Protein AF-A0A0D7CH93-F1 (afdb_monomer_lite)

pLDDT: mean 82.5, std 18.06, range [28.8, 97.19]

Organism: NCBI:txid1240678

Structure (mmCIF, N/CA/C/O backbone):
data_AF-A0A0D7CH93-F1
#
_entry.id   AF-A0A0D7CH93-F1
#
loop_
_atom_site.group_PDB
_atom_site.id
_atom_site.type_symbol
_atom_site.label_atom_id
_atom_site.label_alt_id
_atom_site.label_comp_id
_atom_site.label_asym_id
_atom_site.label_entity_id
_atom_site.label_seq_id
_atom_site.pdbx_PDB_ins_code
_atom_site.Cartn_x
_atom_site.Cartn_y
_atom_site.Cartn_z
_atom_site.occupancy
_atom_site.B_iso_or_equiv
_atom_site.auth_seq_id
_atom_site.auth_comp_id
_atom_site.auth_asym_id
_atom_site.auth_atom_id
_atom_site.pdbx_PDB_model_num
ATOM 1 N N . MET A 1 1 ? -7.404 -23.968 -1.257 1.00 28.80 1 MET A N 1
ATOM 2 C CA . MET A 1 1 ? -7.116 -23.840 -2.698 1.00 28.80 1 MET A CA 1
ATOM 3 C C . MET A 1 1 ? -7.562 -22.443 -3.096 1.00 28.80 1 MET A C 1
ATOM 5 O O . MET A 1 1 ? -8.753 -22.221 -3.251 1.00 28.80 1 MET A O 1
ATOM 9 N N . VAL A 1 2 ? -6.651 -21.468 -3.059 1.00 29.31 2 VAL A N 1
ATOM 10 C CA . VAL A 1 2 ? -6.975 -20.071 -3.387 1.00 29.31 2 VAL A CA 1
ATOM 11 C C . VAL A 1 2 ? -6.930 -19.969 -4.904 1.00 29.31 2 VAL A C 1
ATOM 13 O O . VAL A 1 2 ? -5.856 -20.050 -5.492 1.00 29.31 2 VAL A O 1
ATOM 16 N N . THR A 1 3 ? -8.090 -19.898 -5.546 1.00 32.09 3 THR A N 1
ATOM 17 C CA . THR A 1 3 ? -8.180 -19.675 -6.989 1.00 32.09 3 THR A CA 1
ATOM 18 C C . THR A 1 3 ? -7.684 -18.266 -7.283 1.00 32.09 3 THR A C 1
ATOM 20 O O . THR A 1 3 ? -8.265 -17.285 -6.820 1.00 32.09 3 THR A O 1
ATOM 23 N N . GLN A 1 4 ? -6.569 -18.173 -8.008 1.00 38.88 4 GLN A N 1
ATOM 24 C CA . GLN A 1 4 ? -6.123 -16.928 -8.623 1.00 38.88 4 GLN A CA 1
ATOM 25 C C . GLN A 1 4 ? -7.288 -16.368 -9.463 1.00 38.88 4 GLN A C 1
ATOM 27 O O . GLN A 1 4 ? -7.911 -17.153 -10.180 1.00 38.88 4 GLN A O 1
ATOM 32 N N . PRO A 1 5 ? -7.613 -15.064 -9.373 1.00 40.72 5 PRO A N 1
ATOM 33 C CA . PRO A 1 5 ? -8.596 -14.455 -10.259 1.00 40.72 5 PRO A CA 1
ATOM 34 C C . PRO A 1 5 ? -8.181 -14.701 -11.712 1.00 40.72 5 PRO A C 1
ATOM 36 O O . PRO A 1 5 ? -7.000 -14.573 -12.046 1.00 40.72 5 PRO A O 1
ATOM 39 N N . ASP A 1 6 ? -9.144 -15.092 -12.541 1.00 40.38 6 ASP A N 1
ATOM 40 C CA . ASP A 1 6 ? -8.942 -15.343 -13.963 1.00 40.38 6 ASP A CA 1
ATOM 41 C C . ASP A 1 6 ? -8.657 -14.015 -14.682 1.00 40.38 6 ASP A C 1
ATOM 43 O O . ASP A 1 6 ? -9.556 -13.214 -14.930 1.00 40.38 6 ASP A O 1
ATOM 47 N N . ILE A 1 7 ? -7.379 -13.763 -14.972 1.00 42.56 7 ILE A N 1
ATOM 48 C CA . ILE A 1 7 ? -6.894 -12.555 -15.660 1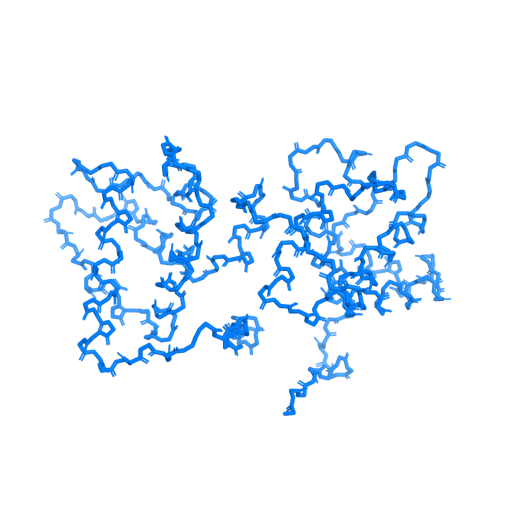.00 42.56 7 ILE A CA 1
ATOM 49 C C . ILE A 1 7 ? -7.302 -12.495 -17.142 1.00 42.56 7 ILE A C 1
ATOM 51 O O . ILE A 1 7 ? -7.018 -11.503 -17.803 1.00 42.56 7 ILE A O 1
ATOM 55 N N . PHE A 1 8 ? -7.963 -13.533 -17.667 1.00 42.44 8 PHE A N 1
ATOM 56 C CA . PHE A 1 8 ? -8.527 -13.544 -19.019 1.00 42.44 8 PHE A CA 1
ATOM 57 C C . PHE A 1 8 ? -10.046 -13.332 -19.036 1.00 42.44 8 PHE A C 1
ATOM 59 O O . PHE A 1 8 ? -10.666 -13.406 -20.100 1.00 42.44 8 PHE A O 1
ATOM 66 N N . ALA A 1 9 ? -10.665 -13.048 -17.885 1.00 44.59 9 ALA A N 1
ATOM 67 C CA . ALA A 1 9 ? -12.061 -12.641 -17.851 1.00 44.59 9 ALA A CA 1
ATOM 68 C C . ALA A 1 9 ? -12.252 -11.334 -18.657 1.00 44.59 9 ALA A C 1
ATOM 70 O O . ALA A 1 9 ? -11.432 -10.418 -18.546 1.00 44.59 9 ALA A O 1
ATOM 71 N N . PRO A 1 10 ? -13.322 -11.203 -19.463 1.00 37.62 10 PRO A N 1
ATOM 72 C CA . PRO A 1 10 ? -13.618 -9.960 -20.170 1.00 37.62 10 PRO A CA 1
ATOM 73 C C . PRO A 1 10 ? -13.697 -8.782 -19.186 1.00 37.62 10 PRO A C 1
ATOM 75 O O . PRO A 1 10 ? -14.527 -8.791 -18.281 1.00 37.62 10 PRO A O 1
ATOM 78 N N . GLY A 1 11 ? -12.829 -7.781 -19.361 1.00 54.72 11 GLY A N 1
ATOM 79 C CA . GLY A 1 11 ? -12.727 -6.617 -18.469 1.00 54.72 11 GLY A CA 1
ATOM 80 C C . GLY A 1 11 ? -11.650 -6.713 -17.381 1.00 54.72 11 GLY A C 1
ATOM 81 O O . GLY A 1 11 ? -11.469 -5.742 -16.651 1.00 54.72 11 GLY A O 1
ATOM 82 N N . ALA A 1 12 ? -10.914 -7.826 -17.278 1.00 61.91 12 ALA A N 1
ATOM 83 C CA . ALA A 1 12 ? -9.754 -7.912 -16.399 1.00 61.91 12 ALA A CA 1
ATOM 84 C C . ALA A 1 12 ? -8.646 -6.960 -16.878 1.00 61.91 12 ALA A C 1
ATOM 86 O O . ALA A 1 12 ? -8.280 -6.936 -18.055 1.00 61.91 12 ALA A O 1
ATOM 87 N N . GLU A 1 13 ? -8.118 -6.162 -15.953 1.00 75.31 13 GLU A N 1
ATOM 88 C CA . GLU A 1 13 ? -6.956 -5.325 -16.213 1.00 75.31 13 GLU A CA 1
ATOM 89 C C . GLU A 1 13 ? -5.741 -6.200 -16.556 1.00 75.31 13 GLU A C 1
ATOM 91 O O . GLU A 1 13 ? -5.417 -7.137 -15.826 1.00 75.31 13 GLU A O 1
ATOM 96 N N . TRP A 1 14 ? -5.060 -5.888 -17.661 1.00 84.31 14 TRP A N 1
ATOM 97 C CA . TRP A 1 14 ? -3.801 -6.534 -18.029 1.00 84.31 14 TRP A CA 1
ATOM 98 C C . TRP A 1 14 ? -2.646 -5.907 -17.232 1.00 84.31 14 TRP A C 1
ATOM 100 O O . TRP A 1 14 ? -2.542 -4.684 -17.147 1.00 84.31 14 TRP A O 1
ATOM 110 N N . LEU A 1 15 ? -1.786 -6.753 -16.654 1.00 91.44 15 LEU A N 1
ATOM 111 C CA . LEU A 1 15 ? -0.637 -6.384 -15.805 1.00 91.44 15 LEU A CA 1
ATOM 112 C C . LEU A 1 15 ? -0.991 -5.584 -14.516 1.00 91.44 15 LEU A C 1
ATOM 114 O O . LEU A 1 15 ? -0.389 -4.537 -14.239 1.00 91.44 15 LEU A O 1
ATOM 118 N N . PRO A 1 16 ? -1.977 -6.034 -13.712 1.00 91.81 16 PRO A N 1
ATOM 119 C CA . PRO A 1 16 ? -2.461 -5.289 -12.550 1.00 91.81 16 PRO A CA 1
ATOM 120 C C . PRO A 1 16 ? -1.425 -5.185 -11.425 1.00 91.81 16 PRO A C 1
ATOM 122 O O . PRO A 1 16 ? -1.393 -4.180 -10.711 1.00 91.81 16 PRO A O 1
ATOM 125 N N . GLU A 1 17 ? -0.566 -6.191 -11.244 1.00 94.94 17 GLU A N 1
ATOM 126 C CA . GLU A 1 17 ? 0.444 -6.163 -10.188 1.00 94.94 17 GLU A CA 1
ATOM 127 C C . GLU A 1 17 ? 1.642 -5.302 -10.583 1.00 94.94 17 GLU A C 1
ATOM 129 O O . GLU A 1 17 ? 2.162 -4.555 -9.754 1.00 94.94 17 GLU A O 1
ATOM 134 N N . LEU A 1 18 ? 2.031 -5.307 -11.859 1.00 96.38 18 LEU A N 1
ATOM 135 C CA . LEU A 1 18 ? 3.022 -4.371 -12.374 1.00 96.38 18 LEU A CA 1
ATOM 136 C C . LEU A 1 18 ? 2.578 -2.926 -12.124 1.00 96.38 18 LEU A C 1
ATOM 138 O O . LEU A 1 18 ? 3.386 -2.113 -11.680 1.00 96.38 18 LEU A O 1
ATOM 142 N N . ARG A 1 19 ? 1.292 -2.598 -12.309 1.00 95.94 19 ARG A N 1
ATOM 143 C CA . ARG A 1 19 ? 0.774 -1.273 -11.933 1.00 95.94 19 ARG A CA 1
ATOM 144 C C . ARG A 1 19 ? 0.993 -0.976 -10.449 1.00 95.94 19 ARG A C 1
ATOM 146 O O . ARG A 1 19 ? 1.421 0.131 -10.127 1.00 95.94 19 ARG A O 1
ATOM 153 N N . GLN A 1 20 ? 0.691 -1.916 -9.549 1.00 95.94 20 GLN A N 1
ATOM 154 C CA . GLN A 1 20 ? 0.885 -1.705 -8.107 1.00 95.94 20 GLN A CA 1
ATOM 155 C C . GLN A 1 20 ? 2.358 -1.516 -7.752 1.00 95.94 20 GLN A C 1
ATOM 157 O O . GLN A 1 20 ? 2.682 -0.609 -6.987 1.00 95.94 20 GLN A O 1
ATOM 162 N N . LEU A 1 21 ? 3.247 -2.305 -8.356 1.00 97.19 21 LEU A N 1
ATOM 163 C CA . LEU A 1 21 ? 4.688 -2.140 -8.216 1.00 97.19 21 LEU A CA 1
ATOM 164 C C . LEU A 1 21 ? 5.117 -0.736 -8.659 1.00 97.19 21 LEU A C 1
ATOM 166 O O . LEU A 1 21 ? 5.730 -0.006 -7.887 1.00 97.19 21 LEU A O 1
ATOM 170 N N . LEU A 1 22 ? 4.733 -0.302 -9.860 1.00 96.81 22 LEU A N 1
ATOM 171 C CA . LEU A 1 22 ? 5.076 1.034 -10.361 1.00 96.81 22 LEU A CA 1
ATOM 172 C C . LEU A 1 22 ? 4.465 2.156 -9.506 1.00 96.81 22 LEU A C 1
ATOM 174 O O . LEU A 1 22 ? 5.067 3.220 -9.354 1.00 96.81 22 LEU A O 1
ATOM 178 N N . GLN A 1 23 ? 3.299 1.923 -8.901 1.00 96.19 23 GLN A N 1
ATOM 179 C CA . GLN A 1 23 ? 2.688 2.859 -7.961 1.00 96.19 23 GLN A CA 1
ATOM 180 C C . GLN A 1 23 ? 3.508 2.991 -6.670 1.00 96.19 23 GLN A C 1
ATOM 182 O O . GLN A 1 23 ? 3.712 4.117 -6.218 1.00 96.19 23 GLN A O 1
ATOM 187 N N . ALA A 1 24 ? 4.032 1.888 -6.126 1.00 96.50 24 ALA A N 1
ATOM 188 C CA . ALA A 1 24 ? 4.931 1.917 -4.972 1.00 96.50 24 ALA A CA 1
ATOM 189 C C . ALA A 1 24 ? 6.175 2.778 -5.255 1.00 96.50 24 ALA A C 1
ATOM 191 O O . ALA A 1 24 ? 6.514 3.676 -4.485 1.00 96.50 24 ALA A O 1
ATOM 192 N N . TYR A 1 25 ? 6.791 2.587 -6.426 1.00 96.50 25 TYR A N 1
ATOM 193 C CA . TYR A 1 25 ? 7.935 3.386 -6.878 1.00 96.50 25 TYR A CA 1
ATOM 194 C C . TYR A 1 25 ? 7.606 4.863 -7.064 1.00 96.50 25 TYR A C 1
ATOM 196 O O . TYR A 1 25 ? 8.411 5.729 -6.731 1.00 96.50 25 TYR A O 1
ATOM 204 N N . ARG A 1 26 ? 6.427 5.182 -7.601 1.00 95.44 26 ARG A N 1
ATOM 205 C CA . ARG A 1 26 ? 6.042 6.574 -7.849 1.00 95.44 26 ARG A CA 1
ATOM 206 C C . ARG A 1 26 ? 5.722 7.340 -6.566 1.00 95.44 26 ARG A C 1
ATOM 208 O O . ARG A 1 26 ? 5.825 8.570 -6.562 1.00 95.44 26 ARG A O 1
ATOM 215 N N . SER A 1 27 ? 5.286 6.632 -5.528 1.00 93.19 27 SER A N 1
ATOM 216 C CA . SER A 1 27 ? 4.797 7.217 -4.281 1.00 93.19 27 SER A CA 1
ATOM 217 C C . SER A 1 27 ? 5.889 7.519 -3.256 1.00 93.19 27 SER A C 1
ATOM 219 O O . SER A 1 27 ? 5.602 8.228 -2.292 1.00 93.19 27 SER A O 1
ATOM 221 N N . VAL A 1 28 ? 7.125 7.047 -3.450 1.00 91.81 28 VAL A N 1
ATOM 222 C CA . VAL A 1 28 ? 8.238 7.422 -2.567 1.00 91.81 28 VAL A CA 1
ATOM 223 C C . VAL A 1 28 ? 8.653 8.889 -2.771 1.00 91.81 28 VAL A C 1
ATOM 225 O O . VAL A 1 28 ? 8.656 9.378 -3.902 1.00 91.81 28 VAL A O 1
ATOM 228 N N . PRO A 1 29 ? 9.020 9.618 -1.699 1.00 88.06 29 PRO A N 1
ATOM 229 C CA . PRO A 1 29 ? 9.337 11.044 -1.767 1.00 88.06 29 PRO A CA 1
ATOM 230 C C . PRO A 1 29 ? 10.785 11.277 -2.231 1.00 88.06 29 PRO A C 1
ATOM 232 O O . PRO A 1 29 ? 11.626 11.749 -1.468 1.00 88.06 29 PRO A O 1
ATOM 235 N N . VAL A 1 30 ? 11.085 10.906 -3.476 1.00 89.50 30 VAL A N 1
ATOM 236 C CA . VAL A 1 30 ? 12.378 11.132 -4.148 1.00 89.50 30 VAL A CA 1
ATOM 237 C C . VAL A 1 30 ? 12.151 11.695 -5.560 1.00 89.50 30 VAL A C 1
ATOM 239 O O . VAL A 1 30 ? 11.045 11.552 -6.096 1.00 89.50 30 VAL A O 1
ATOM 242 N N . PRO A 1 31 ? 13.150 12.356 -6.177 1.00 89.50 31 PRO A N 1
ATOM 243 C CA . PRO A 1 31 ? 13.099 12.722 -7.591 1.00 89.50 31 PRO A CA 1
ATOM 244 C C . PRO A 1 31 ? 12.784 11.512 -8.480 1.00 89.50 31 PRO A C 1
ATOM 246 O O . PRO A 1 31 ? 13.156 10.381 -8.170 1.00 89.50 31 PRO A O 1
ATOM 249 N N . ALA A 1 32 ? 12.093 11.733 -9.597 1.00 84.38 32 ALA A N 1
ATOM 250 C CA . ALA A 1 32 ? 11.556 10.641 -10.410 1.00 84.38 32 ALA A CA 1
ATOM 251 C C . ALA A 1 32 ? 12.654 9.752 -11.031 1.00 84.38 32 ALA A C 1
ATOM 253 O O . ALA A 1 32 ? 12.469 8.550 -11.210 1.00 84.38 32 ALA A O 1
ATOM 254 N N . GLU A 1 33 ? 13.810 10.341 -11.320 1.00 84.38 33 GLU A N 1
ATOM 255 C CA . GLU A 1 33 ? 15.029 9.689 -11.794 1.00 84.38 33 GLU A CA 1
ATOM 256 C C . GLU A 1 33 ? 15.745 8.849 -10.721 1.00 84.38 33 GLU A C 1
ATOM 258 O O . GLU A 1 33 ? 16.582 8.011 -11.057 1.00 84.38 33 GLU A O 1
ATOM 263 N N . GLU A 1 34 ? 15.401 9.045 -9.445 1.00 88.69 34 GLU A N 1
ATOM 264 C CA . GLU A 1 34 ? 15.935 8.306 -8.295 1.00 88.69 34 GLU A CA 1
ATOM 265 C C . GLU A 1 34 ? 14.985 7.197 -7.818 1.00 88.69 34 GLU A C 1
ATOM 267 O O . GLU A 1 34 ? 15.330 6.425 -6.924 1.00 88.69 34 GLU A O 1
ATOM 272 N N . CYS A 1 35 ? 13.794 7.072 -8.414 1.00 88.69 35 CYS A N 1
ATOM 273 C CA . CYS A 1 35 ? 12.836 6.029 -8.049 1.00 88.69 35 CYS A CA 1
ATOM 274 C C . CYS A 1 35 ? 13.366 4.623 -8.383 1.00 88.69 35 CYS A C 1
ATOM 276 O O . CYS A 1 35 ? 13.259 3.721 -7.559 1.00 88.69 35 CYS A O 1
ATOM 278 N N . PHE A 1 36 ? 13.947 4.433 -9.574 1.00 90.94 36 PHE A N 1
ATOM 279 C CA . PHE A 1 36 ? 14.336 3.122 -10.124 1.00 90.94 36 PHE A CA 1
ATOM 280 C C . PHE A 1 36 ? 15.842 2.847 -10.010 1.00 90.94 36 PHE A C 1
ATOM 282 O O . PHE A 1 36 ? 16.511 2.565 -11.006 1.00 90.94 36 PHE A O 1
ATOM 289 N N . VAL A 1 37 ? 16.381 2.964 -8.797 1.00 93.12 37 VAL A N 1
ATOM 290 C CA . VAL A 1 37 ? 17.820 2.812 -8.494 1.00 93.12 37 VAL A CA 1
ATOM 291 C C . VAL A 1 37 ? 18.164 1.487 -7.806 1.00 93.12 37 VAL A C 1
ATOM 293 O O . VAL A 1 37 ? 19.160 1.405 -7.091 1.00 93.12 37 VAL A O 1
ATOM 296 N N . ASP A 1 38 ? 17.341 0.453 -7.992 1.00 93.00 38 ASP A N 1
ATOM 297 C CA . ASP A 1 38 ? 17.643 -0.893 -7.497 1.00 93.00 38 ASP A CA 1
ATOM 298 C C . ASP A 1 38 ? 18.977 -1.386 -8.062 1.00 93.00 38 ASP A C 1
ATOM 300 O O . ASP A 1 38 ? 19.215 -1.327 -9.273 1.00 93.00 38 ASP A O 1
ATOM 304 N N . SER A 1 39 ? 19.849 -1.860 -7.176 1.00 88.75 39 SER A N 1
ATOM 305 C CA . SER A 1 39 ? 21.139 -2.445 -7.542 1.00 88.75 39 SER A CA 1
ATOM 306 C C . SER A 1 39 ? 21.163 -3.936 -7.213 1.00 88.75 39 SER A C 1
ATOM 308 O O . SER A 1 39 ? 20.133 -4.495 -6.858 1.00 88.75 39 SER A O 1
ATOM 310 N N . GLU A 1 40 ? 22.301 -4.613 -7.351 1.00 85.38 40 GLU A N 1
ATOM 311 C CA . GLU A 1 40 ? 22.437 -5.999 -6.872 1.00 85.38 40 GLU A CA 1
ATOM 312 C C . GLU A 1 40 ? 22.628 -6.049 -5.347 1.00 85.38 40 GLU A C 1
ATOM 314 O O . GLU A 1 40 ? 22.284 -7.036 -4.703 1.00 85.38 40 GLU A O 1
ATOM 319 N N . GLU A 1 41 ? 23.165 -4.976 -4.761 1.00 83.75 41 GLU A N 1
ATOM 320 C CA . GLU A 1 41 ? 23.495 -4.896 -3.339 1.00 83.75 41 GLU A CA 1
ATOM 321 C C . GLU A 1 41 ? 22.308 -4.497 -2.459 1.00 83.75 41 GLU A C 1
ATOM 323 O O . GLU A 1 41 ? 22.217 -4.954 -1.317 1.00 83.75 41 GLU A O 1
ATOM 328 N N . ALA A 1 42 ? 21.430 -3.607 -2.936 1.00 88.38 42 ALA A N 1
ATOM 329 C CA . ALA A 1 42 ? 20.320 -3.112 -2.130 1.00 88.38 42 ALA A CA 1
ATOM 330 C C . ALA A 1 42 ? 19.080 -2.720 -2.953 1.00 88.38 42 ALA A C 1
ATOM 332 O O . ALA A 1 42 ? 19.199 -2.044 -3.982 1.00 88.38 42 ALA A O 1
ATOM 333 N N . PRO A 1 43 ? 17.871 -3.054 -2.455 1.00 94.06 43 PRO A N 1
ATOM 334 C CA . PRO A 1 43 ? 16.636 -2.584 -3.058 1.00 94.06 43 PRO A CA 1
ATOM 335 C C . PRO A 1 43 ? 16.464 -1.082 -2.809 1.00 94.06 43 PRO A C 1
ATOM 337 O O . PRO A 1 43 ? 16.789 -0.563 -1.732 1.00 94.06 43 PRO A O 1
ATOM 340 N N . SER A 1 44 ? 15.899 -0.395 -3.796 1.00 94.00 44 SER A N 1
ATOM 341 C CA . SER A 1 44 ? 15.483 1.003 -3.711 1.00 94.00 44 SER A CA 1
ATOM 342 C C . SER A 1 44 ? 14.371 1.192 -2.673 1.00 94.00 44 SER A C 1
ATOM 344 O O . SER A 1 44 ? 13.758 0.238 -2.179 1.00 94.00 44 SER A O 1
ATOM 346 N N . ARG A 1 45 ? 14.052 2.453 -2.351 1.00 94.06 45 ARG A N 1
ATOM 347 C CA . ARG A 1 45 ? 12.908 2.760 -1.478 1.00 94.06 45 ARG A CA 1
ATOM 348 C C . ARG A 1 45 ? 11.592 2.246 -2.064 1.00 94.06 45 ARG A C 1
ATOM 350 O O . ARG A 1 45 ? 10.796 1.700 -1.310 1.00 94.06 45 ARG A O 1
ATOM 357 N N . GLY A 1 46 ? 11.394 2.365 -3.380 1.00 95.19 46 GLY A N 1
ATOM 358 C CA . GLY A 1 46 ? 10.196 1.867 -4.064 1.00 95.19 46 GLY A CA 1
ATOM 359 C C . GLY A 1 46 ? 10.040 0.352 -3.932 1.00 95.19 46 GLY A C 1
ATOM 360 O O . GLY A 1 46 ? 8.964 -0.136 -3.592 1.00 95.19 46 GLY A O 1
ATOM 361 N N . MET A 1 47 ? 11.135 -0.394 -4.094 1.00 96.12 47 MET A N 1
ATOM 362 C CA . MET A 1 47 ? 11.107 -1.847 -3.929 1.00 96.12 47 MET A CA 1
ATOM 363 C C . MET A 1 47 ? 10.878 -2.268 -2.479 1.00 96.12 47 MET A C 1
ATOM 365 O O . MET A 1 47 ? 10.065 -3.149 -2.208 1.00 96.12 47 MET A O 1
ATOM 369 N N . ARG A 1 48 ? 11.560 -1.623 -1.523 1.00 95.50 48 ARG A N 1
ATOM 370 C CA . ARG A 1 48 ? 11.343 -1.876 -0.088 1.00 95.50 48 ARG A CA 1
ATOM 371 C C . ARG A 1 48 ? 9.896 -1.619 0.306 1.00 95.50 48 ARG A C 1
ATOM 373 O O . ARG A 1 48 ? 9.309 -2.431 1.014 1.00 95.50 48 ARG A O 1
ATOM 380 N N . SER A 1 49 ? 9.338 -0.528 -0.205 1.00 94.94 49 SER A N 1
ATOM 381 C CA . SER A 1 49 ? 7.946 -0.147 -0.021 1.00 94.94 49 SER A CA 1
ATOM 382 C C . SER A 1 49 ? 6.997 -1.248 -0.487 1.00 94.94 49 SER A C 1
ATOM 384 O O . SER A 1 49 ? 6.181 -1.758 0.287 1.00 94.94 49 SER A O 1
ATOM 386 N N . TYR A 1 50 ? 7.190 -1.710 -1.724 1.00 96.31 50 TYR A N 1
ATOM 387 C CA . TYR A 1 50 ? 6.425 -2.809 -2.298 1.00 96.31 50 TYR A CA 1
ATOM 388 C C . TYR A 1 50 ? 6.542 -4.110 -1.488 1.00 96.31 50 TYR A C 1
ATOM 390 O O . TYR A 1 50 ? 5.537 -4.761 -1.192 1.00 96.31 50 TYR A O 1
ATOM 398 N N . LEU A 1 51 ? 7.757 -4.479 -1.079 1.00 95.06 51 LEU A N 1
ATOM 399 C CA . LEU A 1 51 ? 8.004 -5.708 -0.327 1.00 95.06 51 LEU A CA 1
ATOM 400 C C . LEU A 1 51 ? 7.463 -5.672 1.109 1.00 95.06 51 LEU A C 1
ATOM 402 O O . LEU A 1 51 ? 7.048 -6.719 1.605 1.00 95.06 51 LEU A O 1
ATOM 406 N N . ARG A 1 52 ? 7.411 -4.505 1.771 1.00 94.06 52 ARG A N 1
ATOM 407 C CA . ARG A 1 52 ? 6.727 -4.364 3.071 1.00 94.06 52 ARG A CA 1
ATOM 408 C C . ARG A 1 52 ? 5.240 -4.687 2.938 1.00 94.06 52 ARG A C 1
ATOM 410 O O . ARG A 1 52 ? 4.712 -5.487 3.704 1.00 94.06 52 ARG A O 1
ATOM 417 N N . VAL A 1 53 ? 4.582 -4.162 1.903 1.00 92.12 53 VAL A N 1
ATOM 418 C CA . VAL A 1 53 ? 3.172 -4.480 1.609 1.00 92.12 53 VAL A CA 1
ATOM 419 C C . VAL A 1 53 ? 2.979 -5.956 1.258 1.00 92.12 53 VAL A C 1
ATOM 421 O O . VAL A 1 53 ? 1.986 -6.568 1.660 1.00 92.12 53 VAL A O 1
ATOM 424 N N . ALA A 1 54 ? 3.932 -6.564 0.550 1.00 91.94 54 ALA A N 1
ATOM 425 C CA . ALA A 1 54 ? 3.870 -7.975 0.177 1.00 91.94 54 ALA A CA 1
ATOM 426 C C . ALA A 1 54 ? 3.822 -8.937 1.380 1.00 91.94 54 ALA A C 1
ATOM 428 O O . ALA A 1 54 ? 3.429 -10.093 1.207 1.00 91.94 54 ALA A O 1
ATOM 429 N N . VAL A 1 55 ? 4.166 -8.492 2.596 1.00 87.50 55 VAL A N 1
ATOM 430 C CA . VAL A 1 55 ? 4.019 -9.294 3.827 1.00 87.50 55 VAL A CA 1
ATOM 431 C C . VAL A 1 55 ? 2.556 -9.657 4.081 1.00 87.50 55 VAL A C 1
ATOM 433 O O . VAL A 1 55 ? 2.262 -10.797 4.441 1.00 87.50 55 VAL A O 1
ATOM 436 N N . HIS A 1 56 ? 1.639 -8.731 3.803 1.00 81.69 56 HIS A N 1
ATOM 437 C CA . HIS A 1 56 ? 0.196 -8.935 3.962 1.00 81.69 56 HIS A CA 1
ATOM 438 C C . HIS A 1 56 ? -0.429 -9.659 2.756 1.00 81.69 56 HIS A C 1
ATOM 440 O O . HIS A 1 56 ? -1.501 -10.258 2.865 1.00 81.69 56 HIS A O 1
ATOM 446 N N . TYR A 1 57 ? 0.259 -9.640 1.607 1.00 85.69 57 TYR A N 1
ATOM 447 C CA . TYR A 1 57 ? -0.196 -10.224 0.344 1.00 85.69 57 TYR A CA 1
ATOM 448 C C . TYR A 1 57 ? 0.928 -11.033 -0.338 1.00 85.69 57 TYR A C 1
ATOM 450 O O . TYR A 1 57 ? 1.449 -10.626 -1.381 1.00 85.69 57 TYR A O 1
ATOM 458 N N . PRO A 1 58 ? 1.296 -12.215 0.196 1.00 83.75 58 PRO A N 1
ATOM 459 C CA . PRO A 1 58 ? 2.505 -12.941 -0.214 1.00 83.75 58 PRO A CA 1
ATOM 460 C C . PRO A 1 58 ? 2.493 -13.439 -1.667 1.00 83.75 58 PRO A C 1
ATOM 462 O O . PRO A 1 58 ? 3.540 -13.788 -2.198 1.00 83.75 58 PRO A O 1
ATOM 465 N N . GLY A 1 59 ? 1.332 -13.460 -2.330 1.00 88.19 59 GLY A N 1
ATOM 466 C CA . GLY A 1 59 ? 1.224 -13.814 -3.748 1.00 88.19 59 GLY A CA 1
ATOM 467 C C . GLY A 1 59 ? 1.562 -12.679 -4.722 1.00 88.19 59 GLY A C 1
ATOM 468 O O . GLY A 1 59 ? 1.684 -12.944 -5.918 1.00 88.19 59 GLY A O 1
ATOM 469 N N . ARG A 1 60 ? 1.688 -11.429 -4.253 1.00 91.56 60 ARG A N 1
ATOM 470 C CA . ARG A 1 60 ? 1.969 -10.271 -5.118 1.00 91.56 60 ARG A CA 1
ATOM 471 C C . ARG A 1 60 ? 3.355 -10.342 -5.773 1.00 91.56 60 ARG A C 1
ATOM 473 O O . ARG A 1 60 ? 3.422 -10.180 -6.988 1.00 91.56 60 ARG A O 1
ATOM 480 N N . PRO A 1 61 ? 4.458 -10.668 -5.067 1.00 94.25 61 PRO A N 1
ATOM 481 C CA . PRO A 1 61 ? 5.782 -10.713 -5.693 1.00 94.25 61 PRO A CA 1
ATOM 482 C C . PRO A 1 61 ? 5.887 -11.708 -6.853 1.00 94.25 61 PRO A C 1
ATOM 484 O O . PRO A 1 61 ? 6.396 -11.347 -7.912 1.00 94.25 61 PRO A O 1
ATOM 487 N N . PHE A 1 62 ? 5.313 -12.905 -6.696 1.00 93.12 62 PHE A N 1
ATOM 488 C CA . PHE A 1 62 ? 5.229 -13.900 -7.768 1.00 93.12 62 PHE A CA 1
ATOM 489 C C . PHE A 1 62 ? 4.482 -13.360 -8.999 1.00 93.12 62 PHE A C 1
ATOM 491 O O . PHE A 1 62 ? 4.940 -13.503 -10.134 1.00 93.12 62 PHE A O 1
ATOM 498 N N . ARG A 1 63 ? 3.331 -12.702 -8.789 1.00 93.94 63 ARG A N 1
ATOM 499 C CA . ARG A 1 63 ? 2.549 -12.107 -9.886 1.00 93.94 63 ARG A CA 1
ATOM 500 C C . ARG A 1 63 ? 3.320 -10.996 -10.592 1.00 93.94 63 ARG A C 1
ATOM 502 O O . ARG A 1 63 ? 3.401 -11.036 -11.816 1.00 93.94 63 ARG A O 1
ATOM 509 N N . ALA A 1 64 ? 3.936 -10.080 -9.844 1.00 96.44 64 ALA A N 1
ATOM 510 C CA . ALA A 1 64 ? 4.774 -9.024 -10.409 1.00 96.44 64 ALA A CA 1
ATOM 511 C C . ALA A 1 64 ? 5.913 -9.597 -11.258 1.00 96.44 64 ALA A C 1
ATOM 513 O O . ALA A 1 64 ? 6.116 -9.152 -12.383 1.00 96.44 64 ALA A O 1
ATOM 514 N N . ALA A 1 65 ? 6.622 -10.616 -10.760 1.00 96.56 65 ALA A N 1
ATOM 515 C CA . ALA A 1 65 ? 7.723 -11.236 -11.492 1.00 96.56 65 ALA A CA 1
ATOM 516 C C . ALA A 1 65 ? 7.249 -11.852 -12.817 1.00 96.56 65 ALA A C 1
ATOM 518 O O . ALA A 1 65 ? 7.889 -11.670 -13.854 1.00 96.56 65 ALA A O 1
ATOM 519 N N . ARG A 1 66 ? 6.093 -12.528 -12.801 1.00 95.69 66 ARG A N 1
ATOM 520 C CA . ARG A 1 66 ? 5.478 -13.099 -14.005 1.00 95.69 66 ARG A CA 1
ATOM 521 C C . ARG A 1 66 ? 5.066 -12.024 -15.012 1.00 95.69 66 ARG A C 1
ATOM 523 O O . ARG A 1 66 ? 5.362 -12.163 -16.194 1.00 95.69 66 ARG A O 1
ATOM 530 N N . GLU A 1 67 ? 4.405 -10.964 -14.554 1.00 95.88 67 GLU A N 1
ATOM 531 C CA . GLU A 1 67 ? 3.952 -9.853 -15.403 1.00 95.88 67 GLU A CA 1
ATOM 532 C C . GLU A 1 67 ? 5.133 -9.082 -16.012 1.00 95.88 67 GLU A C 1
ATOM 534 O O . GLU A 1 67 ? 5.109 -8.726 -17.189 1.00 95.88 67 GLU A O 1
ATOM 539 N N . ILE A 1 68 ? 6.219 -8.893 -15.256 1.00 96.94 68 ILE A N 1
ATOM 540 C CA . ILE A 1 68 ? 7.465 -8.326 -15.784 1.00 96.94 68 ILE A CA 1
ATOM 541 C C . ILE A 1 68 ? 8.069 -9.238 -16.854 1.00 96.94 68 ILE A C 1
ATOM 543 O O . ILE A 1 68 ? 8.460 -8.753 -17.916 1.00 96.94 68 ILE A O 1
ATOM 547 N N . ALA A 1 69 ? 8.146 -10.547 -16.601 1.00 95.88 69 ALA A N 1
ATOM 548 C CA . ALA A 1 69 ? 8.677 -11.496 -17.575 1.00 95.88 69 ALA A CA 1
ATOM 549 C C . ALA A 1 69 ? 7.865 -11.481 -18.883 1.00 95.88 69 ALA A C 1
ATOM 551 O O . ALA A 1 69 ? 8.454 -11.528 -19.962 1.00 95.88 69 ALA A O 1
ATOM 552 N N . GLU A 1 70 ? 6.539 -11.344 -18.800 1.00 95.12 70 GLU A N 1
ATOM 553 C CA . GLU A 1 70 ? 5.647 -11.187 -19.955 1.00 95.12 70 GLU A CA 1
ATOM 554 C C . GLU A 1 70 ? 5.944 -9.899 -20.740 1.00 95.12 70 GLU A C 1
ATOM 556 O O . GLU A 1 70 ? 6.171 -9.953 -21.951 1.00 95.12 70 GLU A O 1
ATOM 561 N N . VAL A 1 71 ? 6.041 -8.754 -20.055 1.00 95.50 71 VAL A N 1
ATOM 562 C CA . VAL A 1 71 ? 6.403 -7.459 -20.662 1.00 95.50 71 VAL A CA 1
ATOM 563 C C . VAL A 1 71 ? 7.764 -7.512 -21.354 1.00 95.50 71 VAL A C 1
ATOM 565 O O . VAL A 1 71 ? 7.921 -6.994 -22.462 1.00 95.50 71 VAL A O 1
ATOM 568 N N . VAL A 1 72 ? 8.760 -8.132 -20.720 1.00 95.50 72 VAL A N 1
ATOM 569 C CA . VAL A 1 72 ? 10.108 -8.269 -21.285 1.00 95.50 72 VAL A CA 1
ATOM 570 C C . VAL A 1 72 ? 10.105 -9.214 -22.486 1.00 95.50 72 VAL A C 1
ATOM 572 O O . VAL A 1 72 ? 10.741 -8.903 -23.491 1.00 95.50 72 VAL A O 1
ATOM 575 N N . HIS A 1 73 ? 9.376 -10.330 -22.410 1.00 94.44 73 HIS A N 1
ATOM 576 C CA . HIS A 1 73 ? 9.281 -11.311 -23.490 1.00 94.44 73 HIS A CA 1
ATOM 577 C C . HIS A 1 73 ? 8.611 -10.739 -24.745 1.00 94.44 73 HIS A C 1
ATOM 579 O O . HIS A 1 73 ? 9.128 -10.911 -25.847 1.00 94.44 73 HIS A O 1
ATOM 585 N N . LEU A 1 74 ? 7.487 -10.033 -24.580 1.00 94.75 74 LEU A N 1
ATOM 586 C CA . LEU A 1 74 ? 6.787 -9.353 -25.678 1.00 94.75 74 LEU A CA 1
ATOM 587 C C . LEU A 1 74 ? 7.569 -8.136 -26.193 1.00 94.75 74 LEU A C 1
ATOM 589 O O . LEU A 1 74 ? 7.506 -7.797 -27.375 1.00 94.75 74 LEU A O 1
ATOM 593 N N . GLY A 1 75 ? 8.325 -7.493 -25.302 1.00 94.00 75 GLY A N 1
ATOM 594 C CA . GLY A 1 75 ? 9.102 -6.292 -25.560 1.00 94.00 75 GLY A CA 1
ATOM 595 C C . GLY A 1 75 ? 8.325 -5.016 -25.231 1.00 94.00 75 GLY A C 1
ATOM 596 O O . GLY A 1 75 ? 7.196 -4.816 -25.667 1.00 94.00 75 GLY A O 1
ATOM 597 N N . ILE A 1 76 ? 8.975 -4.084 -24.524 1.00 91.19 76 ILE A N 1
ATOM 598 C CA . ILE A 1 76 ? 8.364 -2.820 -24.054 1.00 91.19 76 ILE A CA 1
ATOM 599 C C . ILE A 1 76 ? 7.784 -1.954 -25.188 1.00 91.19 76 ILE A C 1
ATOM 601 O O . ILE A 1 76 ? 6.867 -1.169 -24.959 1.00 91.19 76 ILE A O 1
ATOM 605 N N . ASN A 1 77 ? 8.315 -2.080 -26.406 1.00 89.81 77 ASN A N 1
ATOM 606 C CA . ASN A 1 77 ? 7.847 -1.321 -27.569 1.00 89.81 77 ASN A CA 1
ATOM 607 C C . ASN A 1 77 ? 6.754 -2.050 -28.368 1.00 89.81 77 ASN A C 1
ATOM 609 O O . ASN A 1 77 ? 6.279 -1.505 -29.364 1.00 89.81 77 ASN A O 1
ATOM 613 N N . HIS A 1 78 ? 6.365 -3.267 -27.970 1.00 92.12 78 HIS A N 1
ATOM 614 C CA . HIS A 1 78 ? 5.194 -3.926 -28.536 1.00 92.12 78 HIS A CA 1
ATOM 615 C C . HIS A 1 78 ? 3.963 -3.051 -28.288 1.00 92.12 78 HIS A C 1
ATOM 617 O O . HIS A 1 78 ? 3.814 -2.479 -27.209 1.00 92.12 78 HIS A O 1
ATOM 623 N N . TRP A 1 79 ? 3.094 -2.914 -29.287 1.00 88.81 79 TRP A N 1
ATOM 624 C CA . TRP A 1 79 ? 2.008 -1.931 -29.264 1.00 88.81 79 TRP A CA 1
ATOM 625 C C . TRP A 1 79 ? 1.045 -2.144 -28.087 1.00 88.81 79 TRP A C 1
ATOM 627 O O . TRP A 1 79 ? 0.726 -1.173 -27.406 1.00 88.81 79 TRP A O 1
ATOM 637 N N . ASP A 1 80 ? 0.676 -3.396 -27.789 1.00 88.62 80 ASP A N 1
ATOM 638 C CA . ASP A 1 80 ? -0.136 -3.731 -26.614 1.00 88.62 80 ASP A CA 1
ATOM 639 C C . ASP A 1 80 ? 0.556 -3.280 -25.326 1.00 88.62 80 ASP A C 1
ATOM 641 O O . ASP A 1 80 ? -0.005 -2.515 -24.540 1.00 88.62 80 ASP A O 1
ATOM 645 N N . VAL A 1 81 ? 1.805 -3.717 -25.123 1.00 91.06 81 VAL A N 1
ATOM 646 C CA . VAL A 1 81 ? 2.592 -3.421 -23.916 1.00 91.06 81 VAL A CA 1
ATOM 647 C C . VAL A 1 81 ? 2.733 -1.913 -23.736 1.00 91.06 81 VAL A C 1
ATOM 649 O O . VAL A 1 81 ? 2.494 -1.385 -22.653 1.00 91.06 81 VAL A O 1
ATOM 652 N N . SER A 1 82 ? 3.072 -1.196 -24.807 1.00 90.12 82 SER A N 1
ATOM 653 C CA . SER A 1 82 ? 3.224 0.254 -24.782 1.00 90.12 82 SER A CA 1
ATOM 654 C C . SER A 1 82 ? 1.907 0.965 -24.467 1.00 90.12 82 SER A C 1
ATOM 656 O O . SER A 1 82 ? 1.926 1.945 -23.724 1.00 90.12 82 SER A O 1
ATOM 658 N N . ALA A 1 83 ? 0.777 0.502 -25.012 1.00 89.62 83 ALA A N 1
ATOM 659 C CA . ALA A 1 83 ? -0.538 1.066 -24.719 1.00 89.62 83 ALA A CA 1
ATOM 660 C C . ALA A 1 83 ? -0.925 0.846 -23.250 1.00 89.62 83 ALA A C 1
ATOM 662 O O . ALA A 1 83 ? -1.408 1.766 -22.594 1.00 89.62 83 ALA A O 1
ATOM 663 N N . CYS A 1 84 ? -0.643 -0.341 -22.710 1.00 90.50 84 CYS A N 1
ATOM 664 C CA . CYS A 1 84 ? -0.886 -0.670 -21.310 1.00 90.50 84 CYS A CA 1
ATOM 665 C C . CYS A 1 84 ? -0.023 0.186 -20.365 1.00 90.50 84 CYS A C 1
ATOM 667 O O . CYS A 1 84 ? -0.557 0.889 -19.502 1.00 90.50 84 CYS A O 1
ATOM 669 N N . LEU A 1 85 ? 1.296 0.224 -20.594 1.00 92.25 85 LEU A N 1
ATOM 670 C CA . LEU A 1 85 ? 2.246 1.017 -19.805 1.00 92.25 85 LEU A CA 1
ATOM 671 C C . LEU A 1 85 ? 1.948 2.522 -19.854 1.00 92.25 85 LEU A C 1
ATOM 673 O O . LEU A 1 85 ? 2.206 3.219 -18.877 1.00 92.25 85 LEU A O 1
ATOM 677 N N . ALA A 1 86 ? 1.377 3.036 -20.949 1.00 91.00 86 ALA A N 1
ATOM 678 C CA . ALA A 1 86 ? 0.981 4.443 -21.054 1.00 91.00 86 ALA A CA 1
ATOM 679 C C . ALA A 1 86 ? -0.119 4.847 -20.053 1.00 91.00 86 ALA A C 1
ATOM 681 O O . ALA A 1 86 ? -0.287 6.034 -19.780 1.00 91.00 86 ALA A O 1
ATOM 682 N N . THR A 1 87 ? -0.854 3.881 -19.491 1.00 91.88 87 THR A N 1
ATOM 683 C CA . THR A 1 87 ? -1.880 4.126 -18.463 1.00 91.88 87 THR A CA 1
ATOM 684 C C . THR A 1 87 ? -1.353 4.003 -17.033 1.00 91.88 87 THR A C 1
ATOM 686 O O . THR A 1 87 ? -2.103 4.242 -16.086 1.00 91.88 87 THR A O 1
ATOM 689 N N . MET A 1 88 ? -0.097 3.592 -16.851 1.00 93.06 88 MET A N 1
ATOM 690 C CA . MET A 1 88 ? 0.520 3.311 -15.552 1.00 93.06 88 MET A CA 1
ATOM 691 C C . MET A 1 88 ? 1.451 4.448 -15.115 1.00 93.06 88 MET A C 1
ATOM 693 O O . MET A 1 88 ? 1.834 5.287 -15.936 1.00 93.06 88 MET A O 1
ATOM 697 N N . PRO A 1 89 ? 1.860 4.490 -13.832 1.00 94.19 89 PRO A N 1
ATOM 698 C CA . PRO A 1 89 ? 2.960 5.350 -13.420 1.00 94.19 89 PRO A CA 1
ATOM 699 C C . PRO A 1 89 ? 4.200 5.114 -14.304 1.00 94.19 89 PRO A C 1
ATOM 701 O O . PRO A 1 89 ? 4.558 3.961 -14.558 1.00 94.19 89 PRO A O 1
ATOM 704 N N . PRO A 1 90 ? 4.853 6.176 -14.808 1.00 93.06 90 PRO A N 1
ATOM 705 C CA . PRO A 1 90 ? 5.909 6.026 -15.798 1.00 93.06 90 PRO A CA 1
ATOM 706 C C . PRO A 1 90 ? 7.173 5.416 -15.186 1.00 93.06 90 PRO A C 1
ATOM 708 O O . PRO A 1 90 ? 7.618 5.817 -14.112 1.00 93.06 90 PRO A O 1
ATOM 711 N N . ILE A 1 91 ? 7.805 4.504 -15.927 1.00 93.88 91 ILE A N 1
ATOM 712 C CA . ILE A 1 91 ? 9.161 4.028 -15.634 1.00 93.88 91 ILE A CA 1
ATOM 713 C C . ILE A 1 91 ? 10.136 5.073 -16.171 1.00 93.88 91 ILE A C 1
ATOM 715 O O . ILE A 1 91 ? 10.280 5.205 -17.390 1.00 93.88 91 ILE A O 1
ATOM 719 N N . ILE A 1 92 ? 10.784 5.811 -15.272 1.00 92.62 92 ILE A N 1
ATOM 720 C CA . ILE A 1 92 ? 11.795 6.823 -15.599 1.00 92.62 92 ILE A CA 1
ATOM 721 C C . ILE A 1 92 ? 13.163 6.228 -15.251 1.00 92.62 92 ILE A C 1
ATOM 723 O O . ILE A 1 92 ? 13.502 6.143 -14.072 1.00 92.62 92 ILE A O 1
ATOM 727 N N . PRO A 1 93 ? 13.938 5.760 -16.248 1.00 91.81 93 PRO A N 1
ATOM 728 C CA . PRO A 1 93 ? 15.218 5.128 -15.977 1.00 91.81 93 PRO A CA 1
ATOM 729 C C . PRO A 1 93 ? 16.255 6.144 -15.486 1.00 91.81 93 PRO A C 1
ATOM 731 O O . PRO A 1 93 ? 16.307 7.260 -16.017 1.00 91.81 93 PRO A O 1
ATOM 734 N N . PRO A 1 94 ? 17.146 5.752 -14.559 1.00 90.50 94 PRO A N 1
ATOM 735 C CA . PRO A 1 94 ? 18.335 6.529 -14.248 1.00 90.50 94 PRO A CA 1
ATOM 736 C C . PRO A 1 94 ? 19.218 6.734 -15.483 1.00 90.50 94 PRO A C 1
ATOM 738 O O . PRO A 1 94 ? 19.153 5.997 -16.474 1.00 90.50 94 PRO A O 1
ATOM 741 N N . ARG A 1 95 ? 20.109 7.728 -15.419 1.00 89.19 95 ARG A N 1
ATOM 742 C CA . ARG A 1 95 ? 21.020 8.045 -16.525 1.00 89.19 95 ARG A CA 1
ATOM 743 C C . ARG A 1 95 ? 21.831 6.813 -16.945 1.00 89.19 95 ARG A C 1
ATOM 745 O O . ARG A 1 95 ? 22.550 6.227 -16.143 1.00 89.19 95 ARG A O 1
ATOM 752 N N . GLY A 1 96 ? 21.767 6.479 -18.234 1.00 90.12 96 GLY A N 1
ATOM 753 C CA . GLY A 1 96 ? 22.506 5.352 -18.812 1.00 90.12 96 GLY A CA 1
ATOM 754 C C . GLY A 1 96 ? 21.815 3.992 -18.677 1.00 90.12 96 GLY A C 1
ATOM 755 O O . GLY A 1 96 ? 22.398 2.995 -19.091 1.00 90.12 96 GLY A O 1
ATOM 756 N N . LYS A 1 97 ? 20.591 3.946 -18.139 1.00 92.62 97 LYS A N 1
ATOM 757 C CA . LYS A 1 97 ? 19.732 2.756 -18.103 1.00 92.62 97 LYS A CA 1
ATOM 758 C C . LYS A 1 97 ? 18.542 2.921 -19.043 1.00 92.62 97 LYS A C 1
ATOM 760 O O . LYS A 1 97 ? 18.151 4.040 -19.382 1.00 92.62 97 LYS A O 1
ATOM 765 N N . VAL A 1 98 ? 17.949 1.806 -19.458 1.00 93.81 98 VAL A N 1
ATOM 766 C CA . VAL A 1 98 ? 16.675 1.791 -20.194 1.00 93.81 98 VAL A CA 1
ATOM 767 C C . VAL A 1 98 ? 15.549 1.201 -19.343 1.00 93.81 98 VAL A C 1
ATOM 769 O O . VAL A 1 98 ? 15.794 0.553 -18.333 1.00 93.81 98 VAL A O 1
ATOM 772 N N . ARG A 1 99 ? 14.288 1.394 -19.762 1.00 94.44 99 ARG A N 1
ATOM 773 C CA . ARG A 1 99 ? 13.101 0.904 -19.025 1.00 94.44 99 ARG A CA 1
ATOM 774 C C . ARG A 1 99 ? 13.150 -0.601 -18.739 1.00 94.44 99 ARG A C 1
ATOM 776 O O . ARG A 1 99 ? 12.742 -1.023 -17.665 1.00 94.44 99 ARG A O 1
ATOM 783 N N . VAL A 1 100 ? 13.665 -1.388 -19.688 1.00 95.31 100 VAL A N 1
ATOM 784 C CA . VAL A 1 100 ? 13.834 -2.842 -19.527 1.00 95.31 100 VAL A CA 1
ATOM 785 C C . VAL A 1 100 ? 14.795 -3.154 -18.381 1.00 95.31 100 VAL A C 1
ATOM 787 O O . VAL A 1 100 ? 14.489 -4.024 -17.575 1.00 95.31 100 VAL A O 1
ATOM 790 N N . ASP A 1 101 ? 15.904 -2.419 -18.260 1.00 94.44 101 ASP A N 1
ATOM 791 C CA . ASP A 1 101 ? 16.885 -2.642 -17.192 1.00 94.44 101 ASP A CA 1
ATOM 792 C C . ASP A 1 101 ? 16.260 -2.418 -15.814 1.00 94.44 101 ASP A C 1
ATOM 794 O O . ASP A 1 101 ? 16.490 -3.209 -14.907 1.00 94.44 101 ASP A O 1
ATOM 798 N N . CYS A 1 102 ? 15.432 -1.376 -15.665 1.00 94.62 102 CYS A N 1
ATOM 799 C CA . CYS A 1 102 ? 14.719 -1.103 -14.416 1.00 94.62 102 CYS A CA 1
ATOM 800 C C . CYS A 1 102 ? 13.774 -2.250 -14.035 1.00 94.62 102 CYS A C 1
ATOM 802 O O . CYS A 1 102 ? 13.724 -2.639 -12.874 1.00 94.62 102 CYS A O 1
ATOM 804 N N . LEU A 1 103 ? 13.046 -2.817 -15.004 1.00 95.44 103 LEU A N 1
ATOM 805 C CA . LEU A 1 103 ? 12.160 -3.956 -14.748 1.00 95.44 103 LEU A CA 1
ATOM 806 C C . LEU A 1 103 ? 12.937 -5.236 -14.419 1.00 95.44 103 LEU A C 1
ATOM 808 O O . LEU A 1 103 ? 12.519 -6.013 -13.568 1.00 95.44 103 LEU A O 1
ATOM 812 N N . LEU A 1 104 ? 14.074 -5.471 -15.069 1.00 95.06 104 LEU A N 1
ATOM 813 C CA . LEU A 1 104 ? 14.901 -6.641 -14.778 1.00 95.06 104 LEU A CA 1
ATOM 814 C C . LEU A 1 104 ? 15.606 -6.528 -13.421 1.00 95.06 104 LEU A C 1
ATOM 816 O O . LEU A 1 104 ? 15.760 -7.540 -12.741 1.00 95.06 104 LEU A O 1
ATOM 820 N N . ALA A 1 105 ? 15.972 -5.316 -12.996 1.00 94.88 105 ALA A N 1
ATOM 821 C CA . ALA A 1 105 ? 16.640 -5.071 -11.719 1.00 94.88 105 ALA A CA 1
ATOM 822 C C . ALA A 1 105 ? 15.793 -5.467 -10.496 1.00 94.88 105 ALA A C 1
ATOM 824 O O . ALA A 1 105 ? 16.350 -5.797 -9.453 1.00 94.88 105 ALA A O 1
ATOM 825 N N . VAL A 1 106 ? 14.458 -5.488 -10.609 1.00 95.50 106 VAL A N 1
ATOM 826 C CA . VAL A 1 106 ? 13.585 -5.866 -9.482 1.00 95.50 106 VAL A CA 1
ATOM 827 C C . VAL A 1 106 ? 13.397 -7.377 -9.329 1.00 95.50 106 VAL A C 1
ATOM 829 O O . VAL A 1 106 ? 13.046 -7.848 -8.247 1.00 95.50 106 VAL A O 1
ATOM 832 N N . ILE A 1 107 ? 13.629 -8.154 -10.393 1.00 95.56 107 ILE A N 1
ATOM 833 C CA . ILE A 1 107 ? 13.359 -9.600 -10.425 1.00 95.56 107 ILE A CA 1
ATOM 834 C C . ILE A 1 107 ? 14.106 -10.368 -9.325 1.00 95.56 107 ILE A C 1
ATOM 836 O O . ILE A 1 107 ? 13.453 -11.172 -8.655 1.00 95.56 107 ILE A O 1
ATOM 840 N N . PRO A 1 108 ? 15.410 -10.130 -9.067 1.00 94.69 108 PRO A N 1
ATOM 841 C CA . PRO A 1 108 ? 16.121 -10.812 -7.987 1.00 94.69 108 PRO A CA 1
ATOM 842 C C . PRO A 1 108 ? 15.457 -10.622 -6.619 1.00 94.69 108 PRO A C 1
ATOM 844 O O . PRO A 1 108 ? 15.357 -11.575 -5.855 1.00 94.69 108 PRO A O 1
ATOM 847 N N . TYR A 1 109 ? 14.929 -9.430 -6.329 1.00 95.81 109 TYR A N 1
ATOM 848 C CA . TYR A 1 109 ? 14.256 -9.142 -5.060 1.00 95.81 109 TYR A CA 1
ATOM 849 C C . TYR A 1 109 ? 12.911 -9.853 -4.927 1.00 95.81 109 TYR A C 1
ATOM 851 O O . TYR A 1 109 ? 12.588 -10.373 -3.859 1.00 95.81 109 TYR A O 1
ATOM 859 N N . LEU A 1 110 ? 12.132 -9.899 -6.010 1.00 95.69 110 LEU A N 1
ATOM 860 C CA . LEU A 1 110 ? 10.866 -10.632 -6.046 1.00 95.69 110 LEU A CA 1
ATOM 861 C C . LEU A 1 110 ? 11.106 -12.137 -5.862 1.00 95.69 110 LEU A C 1
ATOM 863 O O . LEU A 1 110 ? 10.422 -12.779 -5.065 1.00 95.69 110 LEU A O 1
ATOM 867 N N . ALA A 1 111 ? 12.123 -12.676 -6.540 1.00 92.44 111 ALA A N 1
ATOM 868 C CA . ALA A 1 111 ? 12.508 -14.078 -6.446 1.00 92.44 111 ALA A CA 1
ATOM 869 C C . ALA A 1 111 ? 13.069 -14.441 -5.062 1.00 92.44 111 ALA A C 1
ATOM 871 O O . ALA A 1 111 ? 12.696 -15.480 -4.522 1.00 92.44 111 ALA A O 1
ATOM 872 N N . ALA A 1 112 ? 13.912 -13.593 -4.466 1.00 92.00 112 ALA A N 1
ATOM 873 C CA . ALA A 1 112 ? 14.443 -13.807 -3.119 1.00 92.00 112 ALA A CA 1
ATOM 874 C C . ALA A 1 112 ? 13.332 -13.766 -2.060 1.00 92.00 112 ALA A C 1
ATOM 876 O O . ALA A 1 112 ? 13.336 -14.543 -1.103 1.00 92.00 112 ALA A O 1
ATOM 877 N N . TYR A 1 113 ? 12.340 -12.885 -2.233 1.00 92.12 113 TYR A N 1
ATOM 878 C CA . TYR A 1 113 ? 11.180 -12.837 -1.346 1.00 92.12 113 TYR A CA 1
ATOM 879 C C . TYR A 1 113 ? 10.382 -14.149 -1.382 1.00 92.12 113 TYR A C 1
ATOM 881 O O . TYR A 1 113 ? 9.930 -14.636 -0.341 1.00 92.12 113 TYR A O 1
ATOM 889 N N . GLU A 1 114 ? 10.207 -14.728 -2.569 1.00 87.62 114 GLU A N 1
ATOM 890 C CA . GLU A 1 114 ? 9.441 -15.959 -2.765 1.00 87.62 114 GLU A CA 1
ATOM 891 C C . GLU A 1 114 ? 10.208 -17.217 -2.337 1.00 87.62 114 GLU A C 1
ATOM 893 O O . GLU A 1 114 ? 9.677 -18.027 -1.578 1.00 87.62 114 GLU A O 1
ATOM 898 N N . ASN A 1 115 ? 11.451 -17.368 -2.797 1.00 87.75 115 ASN A N 1
ATOM 899 C CA . ASN A 1 115 ? 12.207 -18.617 -2.685 1.00 87.75 115 ASN A CA 1
ATOM 900 C C . ASN A 1 115 ? 13.084 -18.679 -1.434 1.00 87.75 115 ASN A C 1
ATOM 902 O O . ASN A 1 115 ? 13.189 -19.732 -0.807 1.00 87.75 115 ASN A O 1
ATOM 906 N N . ASP A 1 116 ? 13.676 -17.548 -1.049 1.00 85.94 116 ASP A N 1
ATOM 907 C CA . ASP A 1 116 ? 14.689 -17.496 0.011 1.00 85.94 116 ASP A CA 1
ATOM 908 C C . ASP A 1 116 ? 14.113 -16.968 1.331 1.00 85.94 116 ASP A C 1
ATOM 910 O O . ASP A 1 116 ? 14.818 -16.833 2.330 1.00 85.94 116 ASP A O 1
ATOM 914 N N . GLY A 1 117 ? 12.815 -16.646 1.347 1.00 81.56 117 GLY A N 1
ATOM 915 C CA . GLY A 1 117 ? 12.150 -16.068 2.509 1.00 81.56 117 GLY A CA 1
ATOM 916 C C . GLY A 1 117 ? 12.662 -14.672 2.864 1.00 81.56 117 GLY A C 1
ATOM 917 O O . GLY A 1 117 ? 12.465 -14.238 3.998 1.00 81.56 117 GLY A O 1
ATOM 918 N N . TYR A 1 118 ? 13.299 -13.961 1.924 1.00 85.94 118 TYR A N 1
ATOM 919 C CA . TYR A 1 118 ? 13.772 -12.596 2.147 1.00 85.94 118 TYR A CA 1
ATOM 920 C C . TYR A 1 118 ? 12.614 -11.694 2.577 1.00 85.94 118 TYR A C 1
ATOM 922 O O . TYR A 1 118 ? 11.560 -11.664 1.938 1.00 85.94 118 TYR A O 1
ATOM 930 N N . ARG A 1 119 ? 12.793 -10.943 3.663 1.00 85.88 119 ARG A N 1
ATOM 931 C CA . ARG A 1 119 ? 11.823 -9.960 4.151 1.00 85.88 119 ARG A CA 1
ATOM 932 C C . ARG A 1 119 ? 12.554 -8.660 4.437 1.00 85.88 119 ARG A C 1
ATOM 934 O O . ARG A 1 119 ? 13.624 -8.674 5.036 1.00 85.88 119 ARG A O 1
ATOM 941 N N . VAL A 1 120 ? 11.956 -7.557 4.005 1.00 88.88 120 VAL A N 1
ATOM 942 C CA . VAL A 1 120 ? 12.401 -6.213 4.384 1.00 88.88 120 VAL A CA 1
ATOM 943 C C . VAL A 1 120 ? 12.054 -5.986 5.853 1.00 88.88 120 VAL A C 1
ATOM 945 O O . VAL A 1 120 ? 11.046 -6.510 6.334 1.00 88.88 120 VAL A O 1
ATOM 948 N N . GLU A 1 121 ? 12.879 -5.220 6.564 1.00 88.69 121 GLU A N 1
ATOM 949 C CA . GLU A 1 121 ? 12.620 -4.869 7.954 1.00 88.69 121 GLU A CA 1
ATOM 950 C C . GLU A 1 121 ? 11.240 -4.199 8.107 1.00 88.69 121 GLU A C 1
ATOM 952 O O . GLU A 1 121 ? 10.908 -3.284 7.338 1.00 88.69 121 GLU A O 1
ATOM 957 N N . PRO A 1 122 ? 10.432 -4.618 9.101 1.00 88.38 122 PRO A N 1
ATOM 958 C CA . PRO A 1 122 ? 9.206 -3.915 9.444 1.00 88.38 122 PRO A CA 1
ATOM 959 C C . PRO A 1 122 ? 9.514 -2.459 9.802 1.00 88.38 122 PRO A C 1
ATOM 961 O O . PRO A 1 122 ? 10.402 -2.181 10.607 1.00 88.38 122 PRO A O 1
ATOM 964 N N . ALA A 1 123 ? 8.778 -1.535 9.198 1.00 91.75 123 ALA A N 1
ATOM 965 C CA . ALA A 1 123 ? 8.896 -0.105 9.438 1.00 91.75 123 ALA A CA 1
ATOM 966 C C . ALA A 1 123 ? 7.540 0.560 9.176 1.00 91.75 123 ALA A C 1
ATOM 968 O O . ALA A 1 123 ? 6.763 0.016 8.384 1.00 91.75 123 ALA A O 1
ATOM 969 N N . PRO A 1 124 ? 7.262 1.725 9.787 1.00 92.56 124 PRO A N 1
ATOM 970 C CA . PRO A 1 124 ? 6.068 2.500 9.478 1.00 92.56 124 PRO A CA 1
ATOM 971 C C . PRO A 1 124 ? 5.935 2.784 7.976 1.00 92.56 124 PRO A C 1
ATOM 973 O O . PRO A 1 124 ? 6.961 2.990 7.314 1.00 92.56 124 PRO A O 1
ATOM 976 N N . PRO A 1 125 ? 4.700 2.859 7.445 1.00 93.31 125 PRO A N 1
ATOM 977 C CA . PRO A 1 125 ? 4.470 3.264 6.066 1.00 93.31 125 PRO A CA 1
ATOM 978 C C . PRO A 1 125 ? 5.121 4.619 5.759 1.00 93.31 125 PRO A C 1
ATOM 980 O O . PRO A 1 125 ? 4.862 5.615 6.438 1.00 93.31 125 PRO A O 1
ATOM 983 N N . ASP A 1 126 ? 5.957 4.673 4.721 1.00 90.31 126 ASP A N 1
ATOM 984 C CA . ASP A 1 126 ? 6.732 5.877 4.374 1.00 90.31 126 ASP A CA 1
ATOM 985 C C . ASP A 1 126 ? 6.233 6.602 3.112 1.00 90.31 126 ASP A C 1
ATOM 987 O O . ASP A 1 126 ? 6.803 7.619 2.703 1.00 90.31 126 ASP A O 1
ATOM 991 N N . SER A 1 127 ? 5.161 6.094 2.498 1.00 92.06 127 SER A N 1
ATOM 992 C CA . SER A 1 127 ? 4.559 6.644 1.287 1.00 92.06 127 SER A CA 1
ATOM 993 C C . SER A 1 127 ? 3.029 6.568 1.329 1.00 92.06 127 SER A C 1
ATOM 995 O O . SER A 1 127 ? 2.473 5.668 1.965 1.00 92.06 127 SER A O 1
ATOM 997 N N . PRO A 1 128 ? 2.310 7.456 0.611 1.00 91.06 128 PRO A N 1
ATOM 998 C CA . PRO A 1 128 ? 0.848 7.385 0.513 1.00 91.06 128 PRO A CA 1
ATOM 999 C C . PRO A 1 128 ? 0.336 6.045 -0.030 1.00 91.06 128 PRO A C 1
ATOM 1001 O O . PRO A 1 128 ? -0.764 5.612 0.307 1.00 91.06 128 PRO A O 1
ATOM 1004 N N . TRP A 1 129 ? 1.129 5.377 -0.875 1.00 94.00 129 TRP A N 1
ATOM 1005 C CA . TRP A 1 129 ? 0.789 4.052 -1.377 1.00 94.00 129 TRP A CA 1
ATOM 1006 C C . TRP A 1 129 ? 0.847 3.004 -0.265 1.00 94.00 129 TRP A C 1
ATOM 1008 O O . TRP A 1 129 ? -0.121 2.268 -0.110 1.00 94.00 129 TRP A O 1
ATOM 1018 N N . GLU A 1 130 ? 1.901 2.975 0.560 1.00 94.06 130 GLU A N 1
ATOM 1019 C CA . GLU A 1 130 ? 1.958 2.028 1.684 1.00 94.06 130 GLU A CA 1
ATOM 1020 C C . GLU A 1 130 ? 0.828 2.239 2.675 1.00 94.06 130 GLU A C 1
ATOM 1022 O O . GLU A 1 130 ? 0.207 1.260 3.071 1.00 94.06 130 GLU A O 1
ATOM 1027 N N . TRP A 1 131 ? 0.524 3.490 3.029 1.00 93.38 131 TRP A N 1
ATOM 1028 C CA . TRP A 1 131 ? -0.600 3.794 3.916 1.00 93.38 131 TRP A CA 1
ATOM 1029 C C . TRP A 1 131 ? -1.904 3.189 3.393 1.00 93.38 131 TRP A C 1
ATOM 1031 O O . TRP A 1 131 ? -2.604 2.480 4.115 1.00 93.38 131 TRP A O 1
ATOM 1041 N N . ARG A 1 132 ? -2.177 3.385 2.099 1.00 91.00 132 ARG A N 1
ATOM 1042 C CA . ARG A 1 132 ? -3.364 2.846 1.432 1.00 91.00 132 ARG A CA 1
ATOM 1043 C C . ARG A 1 132 ? -3.372 1.316 1.358 1.00 91.00 132 ARG A C 1
ATOM 1045 O O . ARG A 1 132 ? -4.443 0.723 1.421 1.00 91.00 132 ARG A O 1
ATOM 1052 N N . GLU A 1 133 ? -2.225 0.669 1.154 1.00 89.62 133 GLU A N 1
ATOM 1053 C CA . GLU A 1 133 ? -2.164 -0.793 1.011 1.00 89.62 133 GLU A CA 1
ATOM 1054 C C . GLU A 1 133 ? -2.118 -1.543 2.349 1.00 89.62 133 GLU A C 1
ATOM 1056 O O . GLU A 1 133 ? -2.693 -2.629 2.445 1.00 89.62 133 GLU A O 1
ATOM 1061 N N . GLN A 1 134 ? -1.418 -1.004 3.352 1.00 90.75 134 GLN A N 1
ATOM 1062 C CA . GLN A 1 134 ? -1.238 -1.643 4.661 1.00 90.75 134 GLN A CA 1
ATOM 1063 C C . GLN A 1 134 ? -2.421 -1.380 5.594 1.00 90.75 134 GLN A C 1
ATOM 1065 O O . GLN A 1 134 ? -2.799 -2.266 6.356 1.00 90.75 134 GLN A O 1
ATOM 1070 N N . CYS A 1 135 ? -3.030 -0.192 5.524 1.00 92.06 135 CYS A N 1
ATOM 1071 C CA . CYS A 1 135 ? -4.080 0.230 6.454 1.00 92.06 135 CYS A CA 1
ATOM 1072 C C . CYS A 1 135 ? -5.380 0.699 5.758 1.00 92.06 135 CYS A C 1
ATOM 1074 O O . CYS A 1 135 ? -5.918 1.744 6.129 1.00 92.06 135 CYS A O 1
ATOM 1076 N N . PRO A 1 136 ? -5.919 -0.018 4.748 1.00 90.31 136 PRO A N 1
ATOM 1077 C CA . PRO A 1 136 ? -7.046 0.478 3.956 1.00 90.31 136 PRO A CA 1
ATOM 1078 C C . PRO A 1 136 ? -8.330 0.696 4.768 1.00 90.31 136 PRO A C 1
ATOM 1080 O O . PRO A 1 136 ? -9.043 1.670 4.519 1.00 90.31 136 PRO A O 1
ATOM 1083 N N . ASN A 1 137 ? -8.661 -0.178 5.725 1.00 89.94 137 ASN A N 1
ATOM 1084 C CA . ASN A 1 137 ? -9.898 -0.028 6.501 1.00 89.94 137 ASN A CA 1
ATOM 1085 C C . ASN A 1 137 ? -9.740 1.028 7.590 1.00 89.94 137 ASN A C 1
ATOM 1087 O O . ASN A 1 137 ? -10.670 1.798 7.832 1.00 89.94 137 ASN A O 1
A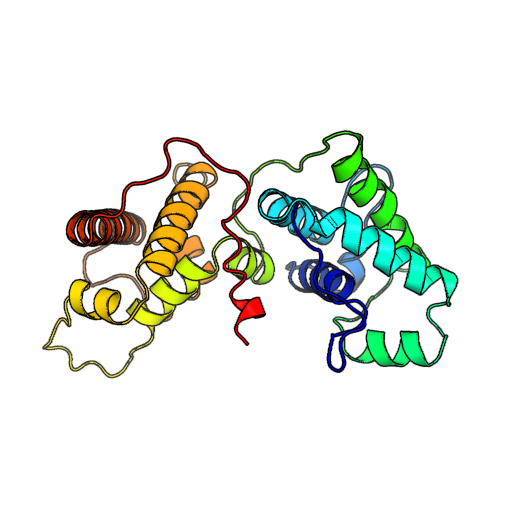TOM 1091 N N . LEU A 1 138 ? -8.564 1.094 8.213 1.00 92.69 138 LEU A N 1
ATOM 1092 C CA . LEU A 1 138 ? -8.240 2.122 9.188 1.00 92.69 138 LEU A CA 1
ATOM 1093 C C . LEU A 1 138 ? -8.239 3.511 8.541 1.00 92.69 138 LEU A C 1
ATOM 1095 O O . LEU A 1 138 ? -8.799 4.433 9.125 1.00 92.69 138 LEU A O 1
ATOM 1099 N N . SER A 1 139 ? -7.717 3.655 7.318 1.00 90.94 139 SER A N 1
ATOM 1100 C CA . SER A 1 139 ? -7.822 4.900 6.548 1.00 90.94 139 SER A CA 1
ATOM 1101 C C . SER A 1 139 ? -9.274 5.300 6.299 1.00 90.94 139 SER A C 1
ATOM 1103 O O . SER A 1 139 ? -9.658 6.430 6.581 1.00 90.94 139 SER A O 1
ATOM 1105 N N . VAL A 1 140 ? -10.119 4.373 5.829 1.00 87.19 140 VAL A N 1
ATOM 1106 C CA . VAL A 1 140 ? -11.550 4.660 5.611 1.00 87.19 140 VAL A CA 1
ATOM 1107 C C . VAL A 1 140 ? -12.229 5.111 6.903 1.00 87.19 140 VAL A C 1
ATOM 1109 O O . VAL A 1 140 ? -13.009 6.065 6.880 1.00 87.19 140 VAL A O 1
ATOM 1112 N N . LEU A 1 141 ? -11.935 4.449 8.024 1.00 88.56 141 LEU A N 1
ATOM 1113 C CA . LEU A 1 141 ? -12.472 4.813 9.331 1.00 88.56 141 LEU A CA 1
ATOM 1114 C C . LEU A 1 141 ? -12.014 6.222 9.741 1.00 88.56 141 LEU A C 1
ATOM 1116 O O . LEU A 1 141 ? -12.850 7.077 10.023 1.00 88.56 141 LEU A O 1
ATOM 1120 N N . VAL A 1 142 ? -10.708 6.490 9.707 1.00 89.88 142 VAL A N 1
ATOM 1121 C CA . VAL A 1 142 ? -10.109 7.780 10.086 1.00 89.88 142 VAL A CA 1
ATOM 1122 C C . VAL A 1 142 ? -10.629 8.929 9.220 1.00 89.88 142 VAL A C 1
ATOM 1124 O O . VAL A 1 142 ? -11.046 9.960 9.754 1.00 89.88 142 VAL A O 1
ATOM 1127 N N . THR A 1 143 ? -10.679 8.762 7.898 1.00 86.75 143 THR A N 1
ATOM 1128 C CA . THR A 1 143 ? -11.222 9.784 6.995 1.00 86.75 143 THR A CA 1
ATOM 1129 C C . THR A 1 143 ? -12.710 10.025 7.245 1.00 86.75 143 THR A C 1
ATOM 1131 O O . THR A 1 143 ? -13.147 11.170 7.218 1.00 86.75 143 THR A O 1
ATOM 1134 N N . ARG A 1 144 ? -13.514 8.992 7.535 1.00 84.06 144 ARG A N 1
ATOM 1135 C CA . ARG A 1 144 ? -14.944 9.177 7.856 1.00 84.06 144 ARG A CA 1
ATOM 1136 C C . ARG A 1 144 ? -15.166 9.932 9.164 1.00 84.06 144 ARG A C 1
ATOM 1138 O O . ARG A 1 144 ? -16.105 10.718 9.244 1.00 84.06 144 ARG A O 1
ATOM 1145 N N . LEU A 1 145 ? -14.321 9.692 10.163 1.00 81.50 145 LEU A N 1
ATOM 1146 C CA . LEU A 1 145 ? -14.412 10.342 11.472 1.00 81.50 145 LEU A CA 1
ATOM 1147 C C . LEU A 1 145 ? -13.983 11.811 11.433 1.00 81.50 145 LEU A C 1
ATOM 1149 O O . LEU A 1 145 ? -14.473 12.610 12.222 1.00 81.50 145 LEU A O 1
ATOM 1153 N N . THR A 1 146 ? -13.079 12.165 10.520 1.00 80.69 146 THR A N 1
ATOM 1154 C CA . THR A 1 146 ? -12.491 13.514 10.441 1.00 80.69 146 THR A CA 1
ATOM 1155 C C . THR A 1 146 ? -1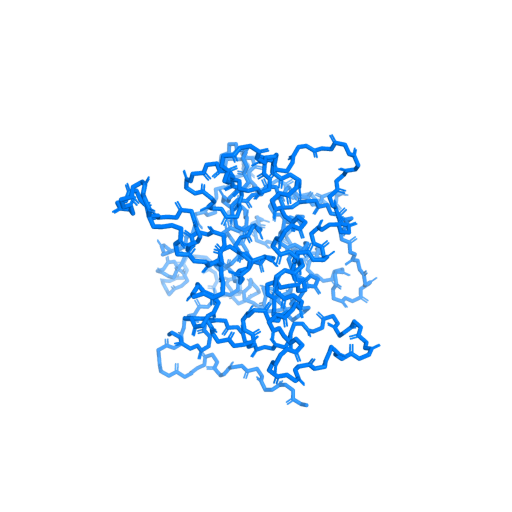3.011 14.348 9.267 1.00 80.69 146 THR A C 1
ATOM 1157 O O . THR A 1 146 ? -12.866 15.562 9.259 1.00 80.69 146 THR A O 1
ATOM 1160 N N . GLY A 1 147 ? -13.630 13.730 8.259 1.00 67.44 147 GLY A N 1
ATOM 1161 C CA . GLY A 1 147 ? -13.961 14.356 6.976 1.00 67.44 147 GLY A CA 1
ATOM 1162 C C . GLY A 1 147 ? -15.252 15.176 6.914 1.00 67.44 147 GLY A C 1
ATOM 1163 O O . GLY A 1 147 ? -15.766 15.370 5.814 1.00 67.44 147 GLY A O 1
ATOM 1164 N N . ARG A 1 148 ? -15.817 15.638 8.037 1.00 57.50 148 ARG A N 1
ATOM 1165 C CA . ARG A 1 148 ? -17.051 16.445 8.025 1.00 57.50 148 ARG A CA 1
ATOM 1166 C C . ARG A 1 148 ? -16.810 17.828 8.637 1.00 57.50 148 ARG A C 1
ATOM 1168 O O . ARG A 1 148 ? -16.950 18.002 9.840 1.00 57.50 148 ARG A O 1
ATOM 1175 N N . ASP A 1 149 ? -16.522 18.805 7.776 1.00 47.19 149 ASP A N 1
ATOM 1176 C CA . ASP A 1 149 ? -16.413 20.236 8.124 1.00 47.19 149 ASP A CA 1
ATOM 1177 C C . ASP A 1 149 ? -17.759 20.877 8.546 1.00 47.19 149 ASP A C 1
ATOM 1179 O O . ASP A 1 149 ? -17.772 21.969 9.106 1.00 47.19 149 ASP A O 1
ATOM 1183 N N . ASP A 1 150 ? -18.898 20.199 8.333 1.00 41.06 150 ASP A N 1
ATOM 1184 C CA . ASP A 1 150 ? -20.243 20.786 8.486 1.00 41.06 150 ASP A CA 1
ATOM 1185 C C . ASP A 1 150 ? -21.094 20.190 9.626 1.00 41.06 150 ASP A C 1
ATOM 1187 O O . ASP A 1 150 ? -22.308 20.406 9.668 1.00 41.06 150 ASP A O 1
ATOM 1191 N N . ALA A 1 151 ? -20.522 19.413 10.553 1.00 42.38 151 ALA A N 1
ATOM 1192 C CA . ALA A 1 151 ? -21.284 19.033 11.744 1.00 42.38 151 ALA A CA 1
ATOM 1193 C C . ALA A 1 151 ? -21.440 20.282 12.637 1.00 42.38 151 ALA A C 1
ATOM 1195 O O . ALA A 1 151 ? -20.425 20.834 13.073 1.00 42.38 151 ALA A O 1
ATOM 1196 N N . PRO A 1 152 ? -22.672 20.768 12.906 1.00 37.38 152 PRO A N 1
ATOM 1197 C CA . PRO A 1 152 ? -22.855 21.885 13.814 1.00 37.38 152 PRO A CA 1
ATOM 1198 C C . PRO A 1 152 ? -22.202 21.527 15.146 1.00 37.38 152 PRO A C 1
ATOM 1200 O O . PRO A 1 152 ? -22.383 20.425 15.660 1.00 37.38 152 PRO A O 1
ATOM 1203 N N . THR A 1 153 ? -21.447 22.477 15.687 1.00 41.91 153 THR A N 1
ATOM 1204 C CA . THR A 1 153 ? -20.633 22.440 16.911 1.00 41.91 153 THR A CA 1
ATOM 1205 C C . THR A 1 153 ? -21.433 22.212 18.211 1.00 41.91 153 THR A C 1
ATOM 1207 O O . THR A 1 153 ? -21.087 22.743 19.263 1.00 41.91 153 THR A O 1
ATOM 1210 N N . GLY A 1 154 ? -22.506 21.422 18.163 1.00 42.91 154 GLY A N 1
ATOM 1211 C CA . GLY A 1 154 ? -23.389 21.107 19.284 1.00 42.91 154 GLY A CA 1
ATOM 1212 C C . GLY A 1 154 ? -23.814 19.641 19.391 1.00 42.91 154 GLY A C 1
ATOM 1213 O O . GLY A 1 154 ? -24.130 19.226 20.500 1.00 42.91 154 GLY A O 1
ATOM 1214 N N . ASP A 1 155 ? -23.752 18.850 18.313 1.00 41.62 155 ASP A N 1
ATOM 1215 C CA . ASP A 1 155 ? -24.112 17.428 18.352 1.00 41.62 155 ASP A CA 1
ATOM 1216 C C . ASP A 1 155 ? -22.876 16.574 18.061 1.00 41.62 155 ASP A C 1
ATOM 1218 O O . ASP A 1 155 ? -22.496 16.330 16.915 1.00 41.62 155 ASP A O 1
ATOM 1222 N N . THR A 1 156 ? -22.229 16.113 19.130 1.00 44.91 156 THR A N 1
ATOM 1223 C CA . THR A 1 156 ? -21.340 14.951 19.091 1.00 44.91 156 THR A CA 1
ATOM 1224 C C . THR A 1 156 ? -22.162 13.747 18.646 1.00 44.91 156 THR A C 1
ATOM 1226 O O . THR A 1 156 ? -22.727 13.040 19.482 1.00 44.91 156 THR A O 1
ATOM 1229 N N . VAL A 1 157 ? -22.249 13.519 17.337 1.00 48.72 157 VAL A N 1
ATOM 1230 C CA . VAL A 1 157 ? -22.540 12.192 16.790 1.00 48.72 157 VAL A CA 1
ATOM 1231 C C . VAL A 1 157 ? -21.545 11.258 17.468 1.00 48.72 157 VAL A C 1
ATOM 1233 O O . VAL A 1 157 ? -20.331 11.390 17.303 1.00 48.72 157 VAL A O 1
ATOM 1236 N N . GLY A 1 158 ? -22.050 10.407 18.360 1.00 57.41 158 GLY A N 1
ATOM 1237 C CA . GLY A 1 158 ? -21.205 9.495 19.108 1.00 57.41 158 GLY A CA 1
ATOM 1238 C C . GLY A 1 158 ? -20.493 8.576 18.126 1.00 57.41 158 GLY A C 1
ATOM 1239 O O . GLY A 1 158 ? -21.077 8.135 17.142 1.00 57.41 158 GLY A O 1
ATOM 1240 N N . PHE A 1 159 ? -19.240 8.239 18.405 1.00 64.19 159 PHE A N 1
ATOM 1241 C CA . PHE A 1 159 ? -18.466 7.273 17.626 1.00 64.19 159 PHE A CA 1
ATOM 1242 C C . PHE A 1 159 ? -19.236 5.981 17.286 1.00 64.19 159 PHE A C 1
ATOM 1244 O O . PHE A 1 159 ? -19.051 5.413 16.214 1.00 64.19 159 PHE A O 1
ATOM 1251 N N . GLY A 1 160 ? -20.141 5.543 18.172 1.00 60.25 160 GLY A N 1
ATOM 1252 C CA . GLY A 1 160 ? -21.036 4.408 17.935 1.00 60.25 160 GLY A CA 1
ATOM 1253 C C . GLY A 1 160 ? -21.905 4.560 16.682 1.00 60.25 160 GLY A C 1
ATOM 1254 O O . GLY A 1 160 ? -21.983 3.626 15.893 1.00 60.25 160 GLY A O 1
ATOM 1255 N N . GLU A 1 161 ? -22.457 5.747 16.424 1.00 65.25 161 GLU A N 1
ATOM 1256 C CA . GLU A 1 161 ? -23.257 6.020 15.219 1.00 65.25 161 GLU A CA 1
ATOM 1257 C C . GLU A 1 161 ? -22.395 5.977 13.942 1.00 65.25 161 GLU A C 1
ATOM 1259 O O . GLU A 1 161 ? -22.871 5.606 12.869 1.00 65.25 161 GLU A O 1
ATOM 1264 N N . HIS A 1 162 ? -21.097 6.292 14.046 1.00 67.94 162 HIS A N 1
ATOM 1265 C CA . HIS A 1 162 ? -20.156 6.168 12.929 1.00 67.94 162 HIS A CA 1
ATOM 1266 C C . HIS A 1 162 ? -19.810 4.712 12.601 1.00 67.94 162 HIS A C 1
ATOM 1268 O O . HIS A 1 162 ? -19.629 4.376 11.426 1.00 67.94 162 HIS A O 1
ATOM 1274 N N . LEU A 1 163 ? -19.722 3.855 13.619 1.00 70.44 163 LEU A N 1
ATOM 1275 C CA . LEU A 1 163 ? -19.455 2.430 13.439 1.00 70.44 163 LEU A CA 1
ATOM 1276 C C . LEU A 1 163 ? -20.655 1.691 12.844 1.00 70.44 163 LEU A C 1
ATOM 1278 O O . LEU A 1 163 ? -20.457 0.826 12.000 1.00 70.44 163 LEU A O 1
ATOM 1282 N N . GLU A 1 164 ? -21.888 2.066 13.194 1.00 70.38 164 GLU A N 1
ATOM 1283 C CA . GLU A 1 164 ? -23.102 1.447 12.634 1.00 70.38 164 GLU A CA 1
ATOM 1284 C C . GLU A 1 164 ? -23.195 1.563 11.099 1.00 70.38 164 GLU A C 1
ATOM 1286 O O . GLU A 1 164 ? -23.810 0.724 10.440 1.00 70.38 164 GLU A O 1
ATOM 1291 N N . ALA A 1 165 ? -22.548 2.572 10.506 1.00 77.81 165 ALA A N 1
ATOM 1292 C CA . ALA A 1 165 ? -22.493 2.788 9.059 1.00 77.81 165 ALA A CA 1
ATOM 1293 C C . ALA A 1 165 ? -21.332 2.054 8.347 1.00 77.81 165 ALA A C 1
ATOM 1295 O O . ALA A 1 165 ? -21.099 2.271 7.147 1.00 77.81 165 ALA A O 1
ATOM 1296 N N . ILE A 1 166 ? -20.555 1.242 9.068 1.00 81.62 166 ILE A N 1
ATOM 1297 C CA . ILE A 1 166 ? -19.424 0.463 8.554 1.00 81.62 166 ILE A CA 1
ATOM 1298 C C . ILE A 1 166 ? -19.704 -1.015 8.824 1.00 81.62 166 ILE A C 1
ATOM 1300 O O . ILE A 1 166 ? -20.121 -1.390 9.913 1.00 81.62 166 ILE A O 1
ATOM 1304 N N . GLU A 1 167 ? -19.466 -1.885 7.842 1.00 84.44 167 GLU A N 1
ATOM 1305 C CA . GLU A 1 167 ? -19.669 -3.315 8.053 1.00 84.44 167 GLU A CA 1
ATOM 1306 C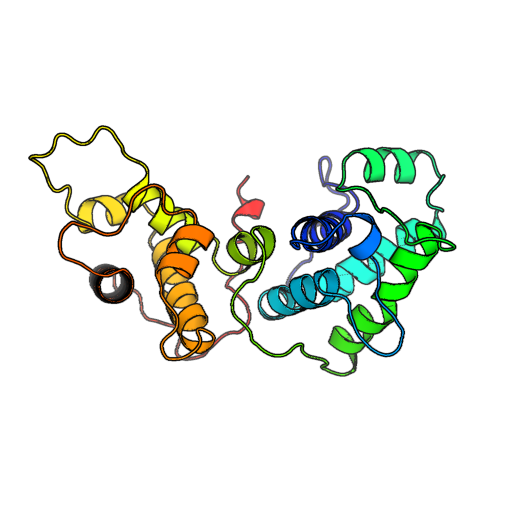 C . GLU A 1 167 ? -18.700 -3.865 9.118 1.00 84.44 167 GLU A C 1
ATOM 1308 O O . GLU A 1 167 ? -17.501 -3.577 9.087 1.00 84.44 167 GLU A O 1
ATOM 1313 N N . ASP A 1 168 ? -19.187 -4.730 10.014 1.00 86.38 168 ASP A N 1
ATOM 1314 C CA . ASP A 1 168 ? -18.409 -5.265 11.146 1.00 86.38 168 ASP A CA 1
ATOM 1315 C C . ASP A 1 168 ? -17.065 -5.884 10.736 1.00 86.38 168 ASP A C 1
ATOM 1317 O O . ASP A 1 168 ? -16.067 -5.760 11.448 1.00 86.38 168 ASP A O 1
ATOM 1321 N N . PHE A 1 169 ? -17.003 -6.530 9.566 1.00 82.50 169 PHE A N 1
ATOM 1322 C CA . PHE A 1 169 ? -15.760 -7.117 9.063 1.00 82.50 169 PHE A CA 1
ATOM 1323 C C . PHE A 1 169 ? -14.702 -6.054 8.722 1.00 82.50 169 PHE A C 1
ATOM 1325 O O . PHE A 1 169 ? -13.509 -6.313 8.889 1.00 82.50 169 PHE A O 1
ATOM 1332 N N . ARG A 1 170 ? -15.114 -4.855 8.282 1.00 85.62 170 ARG A N 1
ATOM 1333 C CA . ARG A 1 170 ? -14.206 -3.726 8.033 1.00 85.62 170 ARG A CA 1
ATOM 1334 C C . ARG A 1 170 ? -13.723 -3.112 9.337 1.00 85.62 170 ARG A C 1
ATOM 1336 O O . ARG A 1 170 ? -12.545 -2.791 9.439 1.00 85.62 170 ARG A O 1
ATOM 1343 N N . ILE A 1 171 ? -14.586 -3.028 10.351 1.00 89.38 171 ILE A N 1
ATOM 1344 C CA . ILE A 1 171 ? -14.193 -2.593 11.702 1.00 89.38 171 ILE A CA 1
ATOM 1345 C C . ILE A 1 171 ? -13.177 -3.577 12.294 1.00 89.38 171 ILE A C 1
ATOM 1347 O O . ILE A 1 171 ? -12.138 -3.170 12.806 1.00 89.38 171 ILE A O 1
ATOM 1351 N N . ALA A 1 172 ? -13.418 -4.883 12.159 1.00 89.62 172 ALA A N 1
ATOM 1352 C CA . ALA A 1 172 ? -12.474 -5.913 12.586 1.00 89.62 172 ALA A CA 1
ATOM 1353 C C . ALA A 1 172 ? -11.122 -5.822 11.859 1.00 89.62 172 ALA A C 1
ATOM 1355 O O . ALA A 1 172 ? -10.075 -6.024 12.480 1.00 89.62 172 ALA A O 1
ATOM 1356 N N . ALA A 1 173 ? -11.134 -5.513 10.559 1.00 88.19 173 ALA A N 1
ATOM 1357 C CA . ALA A 1 173 ? -9.919 -5.307 9.780 1.00 88.19 173 ALA A CA 1
ATOM 1358 C C . ALA A 1 173 ? -9.169 -4.036 10.213 1.00 88.19 173 ALA A C 1
ATOM 1360 O O . ALA A 1 173 ? -7.978 -4.130 10.494 1.00 88.19 173 ALA A O 1
ATOM 1361 N N . ALA A 1 174 ? -9.859 -2.900 10.369 1.00 91.50 174 ALA A N 1
ATOM 1362 C CA . ALA A 1 174 ? -9.283 -1.647 10.865 1.00 91.50 174 ALA A CA 1
ATOM 1363 C C . ALA A 1 174 ? -8.672 -1.810 12.266 1.00 91.50 174 ALA A C 1
ATOM 1365 O O . ALA A 1 174 ? -7.572 -1.332 12.531 1.00 91.50 174 ALA A O 1
ATOM 1366 N N . TRP A 1 175 ? -9.347 -2.551 13.149 1.00 92.12 175 TRP A N 1
ATOM 1367 C CA . TRP A 1 175 ? -8.851 -2.842 14.493 1.00 92.12 175 TRP A CA 1
ATOM 1368 C C . TRP A 1 175 ? -7.550 -3.654 14.471 1.00 92.12 175 TRP A C 1
ATOM 1370 O O . TRP A 1 175 ? -6.619 -3.385 15.232 1.00 92.12 175 TRP A O 1
ATOM 1380 N N . ARG A 1 176 ? -7.444 -4.632 13.564 1.00 90.62 176 ARG A N 1
ATOM 1381 C CA . ARG A 1 176 ? -6.198 -5.381 13.360 1.00 90.62 176 ARG A CA 1
ATOM 1382 C C . ARG A 1 176 ? -5.102 -4.505 12.749 1.00 90.62 176 ARG A C 1
ATOM 1384 O O . ARG A 1 176 ? -3.979 -4.568 13.232 1.00 90.62 176 ARG A O 1
ATOM 1391 N N . GLU A 1 177 ? -5.426 -3.704 11.738 1.00 92.56 177 GLU A N 1
ATOM 1392 C CA . GLU A 1 177 ? -4.490 -2.772 11.093 1.00 92.56 177 GLU A CA 1
ATOM 1393 C C . GLU A 1 177 ? -3.911 -1.778 12.112 1.00 92.56 177 GLU A C 1
ATOM 1395 O O . GLU A 1 177 ? -2.707 -1.549 12.120 1.00 92.56 177 GLU A O 1
ATOM 1400 N N . LEU A 1 178 ? -4.728 -1.264 13.041 1.00 94.38 178 LEU A N 1
ATOM 1401 C CA . LEU A 1 178 ? -4.258 -0.399 14.128 1.00 94.38 178 LEU A CA 1
ATOM 1402 C C . LEU A 1 178 ? -3.286 -1.125 15.070 1.00 94.38 178 LEU A C 1
ATOM 1404 O O . LEU A 1 178 ? -2.263 -0.564 15.464 1.00 94.38 178 LEU A O 1
ATOM 1408 N N . ALA A 1 179 ? -3.575 -2.380 15.422 1.00 92.00 179 ALA A N 1
ATOM 1409 C CA . ALA A 1 179 ? -2.678 -3.185 16.250 1.00 92.00 179 ALA A CA 1
ATOM 1410 C C . ALA A 1 179 ? -1.347 -3.501 15.539 1.00 92.00 179 ALA A C 1
ATOM 1412 O O . ALA A 1 179 ? -0.295 -3.476 16.177 1.00 92.00 179 ALA A O 1
ATOM 1413 N N . GLU A 1 180 ? -1.385 -3.782 14.234 1.00 91.00 180 GLU A N 1
ATOM 1414 C CA . GLU A 1 180 ? -0.194 -3.994 13.403 1.00 91.00 180 GLU A CA 1
ATOM 1415 C C . GLU A 1 180 ? 0.637 -2.710 13.302 1.00 91.00 180 GLU A C 1
ATOM 1417 O O . GLU A 1 180 ? 1.838 -2.745 13.574 1.00 91.00 180 GLU A O 1
ATOM 1422 N N . LEU A 1 181 ? -0.010 -1.570 13.033 1.00 93.06 181 LEU A N 1
ATOM 1423 C CA . LEU A 1 181 ? 0.630 -0.259 12.977 1.00 93.06 181 LEU A CA 1
ATOM 1424 C C . LEU A 1 181 ? 1.320 0.089 14.301 1.00 93.06 181 LEU A C 1
ATOM 1426 O O . LEU A 1 181 ? 2.483 0.473 14.295 1.00 93.06 181 LEU A O 1
ATOM 1430 N N . ARG A 1 182 ? 0.658 -0.122 15.448 1.00 93.00 182 ARG A N 1
ATOM 1431 C CA . ARG A 1 182 ? 1.274 0.053 16.779 1.00 93.00 182 ARG A CA 1
ATOM 1432 C C . ARG A 1 182 ? 2.502 -0.831 16.992 1.00 93.00 182 ARG A C 1
ATOM 1434 O O . ARG A 1 182 ? 3.426 -0.416 17.680 1.00 93.00 182 ARG A O 1
ATOM 1441 N N . GLY A 1 183 ? 2.512 -2.038 16.426 1.00 91.94 183 GLY A N 1
ATOM 1442 C CA . GLY A 1 183 ? 3.640 -2.964 16.531 1.00 91.94 183 GLY A CA 1
ATOM 1443 C C . GLY A 1 183 ? 4.887 -2.509 15.768 1.00 91.94 183 GLY A C 1
ATOM 1444 O O . GLY A 1 183 ? 5.992 -2.902 16.137 1.00 91.94 183 GLY A O 1
ATOM 1445 N N . ILE A 1 184 ? 4.715 -1.686 14.731 1.00 92.00 184 ILE A N 1
ATOM 1446 C CA . ILE A 1 184 ? 5.804 -1.146 13.900 1.00 92.00 184 ILE A CA 1
ATOM 1447 C C . ILE A 1 184 ? 6.076 0.344 14.153 1.00 92.00 184 ILE A C 1
ATOM 1449 O O . ILE A 1 184 ? 7.075 0.867 13.661 1.00 92.00 184 ILE A O 1
ATOM 1453 N N . TRP A 1 185 ? 5.212 1.035 14.904 1.00 93.31 185 TRP A N 1
ATOM 1454 C CA . TRP A 1 185 ? 5.360 2.457 15.202 1.00 93.31 185 TRP A CA 1
ATOM 1455 C C . TRP A 1 185 ? 6.516 2.695 16.187 1.00 93.31 185 TRP A C 1
ATOM 1457 O O . TRP A 1 185 ? 6.572 2.023 17.222 1.00 93.31 185 TRP A O 1
ATOM 1467 N N . PRO A 1 186 ? 7.449 3.632 15.929 1.00 89.25 186 PRO A N 1
ATOM 1468 C CA . PRO A 1 186 ? 8.603 3.800 16.794 1.00 89.25 186 PRO A CA 1
ATOM 1469 C C . PRO A 1 186 ? 8.192 4.406 18.147 1.00 89.25 186 PRO A C 1
ATOM 1471 O O . PRO A 1 186 ? 7.344 5.302 18.199 1.00 89.25 186 PRO A O 1
ATOM 1474 N N . PRO A 1 187 ? 8.790 3.960 19.267 1.00 86.19 187 PRO A N 1
ATOM 1475 C CA . PRO A 1 187 ? 8.480 4.516 20.579 1.00 86.19 187 PRO A CA 1
ATOM 1476 C C . PRO A 1 187 ? 8.775 6.020 20.642 1.00 86.19 187 PRO A C 1
ATOM 1478 O O . PRO A 1 187 ? 9.889 6.447 20.351 1.00 86.19 187 PRO A O 1
ATOM 1481 N N . GLY A 1 188 ? 7.792 6.814 21.073 1.00 81.69 188 GLY A N 1
ATOM 1482 C CA . GLY A 1 188 ? 7.931 8.266 21.234 1.00 81.69 188 GLY A CA 1
ATOM 1483 C C . GLY A 1 188 ? 7.731 9.093 19.960 1.00 81.69 188 GLY A C 1
ATOM 1484 O O . GLY A 1 188 ? 7.756 10.317 20.053 1.00 81.69 188 GLY A O 1
ATOM 1485 N N . GLU A 1 189 ? 7.503 8.461 18.804 1.00 85.25 189 GLU A N 1
ATOM 1486 C CA . GLU A 1 189 ? 7.098 9.165 17.581 1.00 85.25 189 GLU A CA 1
ATOM 1487 C C . GLU A 1 189 ? 5.664 9.692 17.680 1.00 85.25 189 GLU A C 1
ATOM 1489 O O . GLU A 1 189 ? 4.778 9.055 18.260 1.00 85.25 189 GLU A O 1
ATOM 1494 N N . ASP A 1 190 ? 5.428 10.851 17.066 1.00 86.69 190 ASP A N 1
ATOM 1495 C CA . ASP A 1 190 ? 4.125 11.513 17.081 1.00 86.69 190 ASP A CA 1
ATOM 1496 C C . ASP A 1 190 ? 3.128 10.808 16.150 1.00 86.69 190 ASP A C 1
ATOM 1498 O O . ASP A 1 190 ? 3.330 10.692 14.937 1.00 86.69 190 ASP A O 1
ATOM 1502 N N . TRP A 1 191 ? 1.994 10.397 16.717 1.00 94.25 191 TRP A N 1
ATOM 1503 C CA . TRP A 1 191 ? 0.867 9.814 15.993 1.00 94.25 191 TRP A CA 1
ATOM 1504 C C . TRP A 1 191 ? 0.182 10.792 15.022 1.00 94.25 191 TRP A C 1
ATOM 1506 O O . TRP A 1 191 ? -0.625 10.353 14.203 1.00 94.25 191 TRP A O 1
ATOM 1516 N N . ALA A 1 192 ? 0.519 12.087 15.039 1.00 93.25 192 ALA A N 1
ATOM 1517 C CA . ALA A 1 192 ? 0.085 13.042 14.017 1.00 93.25 192 ALA A CA 1
ATOM 1518 C C . ALA A 1 192 ? 0.492 12.607 12.600 1.00 93.25 192 ALA A C 1
ATOM 1520 O O . ALA A 1 192 ? -0.305 12.710 11.666 1.00 93.25 192 ALA A O 1
ATOM 1521 N N . THR A 1 193 ? 1.701 12.057 12.438 1.00 91.81 193 THR A N 1
ATOM 1522 C CA . THR A 1 193 ? 2.177 11.549 11.141 1.00 91.81 193 THR A CA 1
ATOM 1523 C C . THR A 1 193 ? 1.346 10.352 10.679 1.00 91.81 193 THR A C 1
ATOM 1525 O O . THR A 1 193 ? 0.995 10.265 9.503 1.00 91.81 193 THR A O 1
ATOM 1528 N N . ALA A 1 194 ? 0.975 9.457 11.604 1.00 94.00 194 ALA A N 1
ATOM 1529 C CA . ALA A 1 194 ? 0.087 8.336 11.306 1.00 94.00 194 ALA A CA 1
ATOM 1530 C C . ALA A 1 194 ? -1.311 8.817 10.904 1.00 94.00 194 ALA A C 1
ATOM 1532 O O . ALA A 1 194 ? -1.848 8.367 9.898 1.00 94.00 194 ALA A O 1
ATOM 1533 N N . ALA A 1 195 ? -1.885 9.764 11.651 1.00 93.81 195 ALA A N 1
ATOM 1534 C CA . ALA A 1 195 ? -3.191 10.338 11.343 1.00 93.81 195 ALA A CA 1
ATOM 1535 C C . ALA A 1 195 ? -3.215 10.979 9.947 1.00 93.81 195 ALA A C 1
ATOM 1537 O O . ALA A 1 195 ? -4.111 10.690 9.153 1.00 93.81 195 ALA A O 1
ATOM 1538 N N . ALA A 1 196 ? -2.198 11.778 9.611 1.00 92.62 196 ALA A N 1
ATOM 1539 C CA . ALA A 1 196 ? -2.062 12.374 8.285 1.00 92.62 196 ALA A CA 1
ATOM 1540 C C . ALA A 1 196 ? -1.916 11.309 7.183 1.00 92.62 196 ALA A C 1
ATOM 1542 O O . ALA A 1 196 ? -2.593 11.388 6.159 1.00 92.62 196 ALA A O 1
ATOM 1543 N N . GLY A 1 197 ? -1.083 10.286 7.403 1.00 92.50 197 GLY A N 1
ATOM 1544 C CA . GLY A 1 197 ? -0.906 9.169 6.470 1.00 92.50 197 GLY A CA 1
ATOM 1545 C C . GLY A 1 197 ? -2.187 8.363 6.235 1.00 92.50 197 GLY A C 1
ATOM 1546 O O . GLY A 1 197 ? -2.470 7.960 5.108 1.00 92.50 197 GLY A O 1
ATOM 1547 N N . LEU A 1 198 ? -3.007 8.202 7.275 1.00 93.06 198 LEU A N 1
ATOM 1548 C CA . LEU A 1 198 ? -4.313 7.546 7.207 1.00 93.06 198 LEU A CA 1
ATOM 1549 C C . LEU A 1 198 ? -5.400 8.417 6.557 1.00 93.06 198 LEU A C 1
ATOM 1551 O O . LEU A 1 198 ? -6.491 7.911 6.305 1.00 93.06 198 LEU A O 1
ATOM 1555 N N . GLY A 1 199 ? -5.109 9.683 6.245 1.00 91.38 199 GLY A N 1
ATOM 1556 C CA . GLY A 1 199 ? -6.043 10.595 5.587 1.00 91.38 199 GLY A CA 1
ATOM 1557 C C . GLY A 1 199 ? -6.980 11.320 6.550 1.00 91.38 199 GLY A C 1
ATOM 1558 O O . GLY A 1 199 ? -8.126 11.594 6.184 1.00 91.38 199 GLY A O 1
ATOM 1559 N N . ALA A 1 200 ? -6.529 11.605 7.776 1.00 89.88 200 ALA A N 1
ATOM 1560 C CA . ALA A 1 200 ? -7.243 12.492 8.687 1.00 89.88 200 ALA A CA 1
ATOM 1561 C C . ALA A 1 200 ? -7.362 13.899 8.076 1.00 89.88 200 ALA A C 1
ATOM 1563 O O . ALA A 1 200 ? -6.360 14.493 7.675 1.00 89.88 200 ALA A O 1
ATOM 1564 N N . VAL A 1 201 ? -8.586 14.423 7.992 1.00 84.38 201 VAL A N 1
ATOM 1565 C CA . VAL A 1 201 ? -8.871 15.757 7.428 1.00 84.38 201 VAL A CA 1
ATOM 1566 C C . VAL A 1 201 ? -8.733 16.844 8.495 1.00 84.38 201 VAL A C 1
ATOM 1568 O O . VAL A 1 201 ? -8.162 17.903 8.245 1.00 84.38 201 VAL A O 1
ATOM 1571 N N . THR A 1 202 ? -9.210 16.555 9.702 1.00 83.50 202 THR A N 1
ATOM 1572 C CA . THR A 1 202 ? -9.087 17.393 10.895 1.00 83.50 202 THR A CA 1
ATOM 1573 C C . THR A 1 202 ? -8.209 16.710 11.936 1.00 83.50 202 THR A C 1
ATOM 1575 O O . THR A 1 202 ? -7.993 15.497 11.895 1.00 83.50 202 THR A O 1
ATOM 1578 N N . GLY A 1 203 ? -7.725 17.491 12.903 1.00 81.38 203 GLY A N 1
ATOM 1579 C CA . GLY A 1 203 ? -7.064 16.945 14.086 1.00 81.38 203 GLY A CA 1
ATOM 1580 C C . GLY A 1 203 ? -8.002 16.089 14.953 1.00 81.38 203 GLY A C 1
ATOM 1581 O O . GLY A 1 203 ? -9.206 16.010 14.679 1.00 81.38 203 GLY A O 1
ATOM 1582 N N . PRO A 1 204 ? -7.459 15.461 16.010 1.00 85.12 204 PRO A N 1
ATOM 1583 C CA . PRO A 1 204 ? -8.241 14.694 16.970 1.00 85.12 204 PRO A CA 1
ATOM 1584 C C . PRO A 1 204 ? -9.306 15.575 17.649 1.00 85.12 204 PRO A C 1
ATOM 1586 O O . PRO A 1 204 ? -9.194 16.808 17.634 1.00 85.12 204 PRO A O 1
ATOM 1589 N N . PRO A 1 205 ? -10.327 14.963 18.279 1.00 81.81 205 PRO A N 1
ATOM 1590 C CA . PRO A 1 205 ? -11.303 15.692 19.081 1.00 81.81 205 PRO A CA 1
ATOM 1591 C C . PRO A 1 205 ? -10.640 16.632 2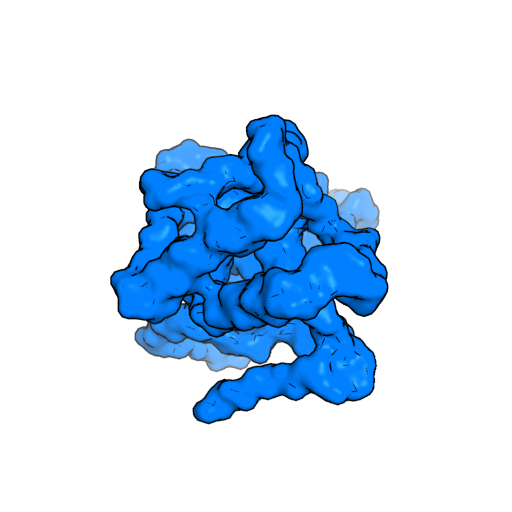0.096 1.00 81.81 205 PRO A C 1
ATOM 1593 O O . PRO A 1 205 ? -9.566 16.345 20.633 1.00 81.81 205 PRO A O 1
ATOM 1596 N N . ALA A 1 206 ? -11.289 17.768 20.368 1.00 79.44 206 ALA A N 1
ATOM 1597 C CA . ALA A 1 206 ? -10.728 18.810 21.221 1.00 79.44 206 ALA A CA 1
ATOM 1598 C C . ALA A 1 206 ? -10.312 18.262 22.597 1.00 79.44 206 ALA A C 1
ATOM 1600 O O . ALA A 1 206 ? -11.113 17.660 23.308 1.00 79.44 206 ALA A O 1
ATOM 1601 N N . GLY A 1 207 ? -9.059 18.520 22.978 1.00 82.50 207 GLY A N 1
ATOM 1602 C CA . GLY A 1 207 ? -8.495 18.090 24.259 1.00 82.50 207 GLY A CA 1
ATOM 1603 C C . GLY A 1 207 ? -7.800 16.727 24.240 1.00 82.50 207 GLY A C 1
ATOM 1604 O O . GLY A 1 207 ? -7.214 16.375 25.258 1.00 82.50 207 GLY A O 1
ATOM 1605 N N . LEU A 1 208 ? -7.811 16.003 23.115 1.00 87.25 208 LEU A N 1
ATOM 1606 C CA . LEU A 1 208 ? -7.053 14.762 22.944 1.00 87.25 208 LEU A CA 1
ATOM 1607 C C . LEU A 1 208 ? -5.800 14.986 22.095 1.00 87.25 208 LEU A C 1
ATOM 1609 O O . LEU A 1 208 ? -5.820 15.692 21.086 1.00 87.25 208 LEU A O 1
ATOM 1613 N N . SER A 1 209 ? -4.705 14.338 22.477 1.00 91.69 209 SER A N 1
ATOM 1614 C CA . SER A 1 209 ? -3.571 14.102 21.583 1.00 91.69 209 SER A CA 1
ATOM 1615 C C . SER A 1 209 ? -3.910 13.031 20.536 1.00 91.69 209 SER A C 1
ATOM 1617 O O . SER A 1 209 ? -4.848 12.250 20.703 1.00 91.69 209 SER A O 1
ATOM 1619 N N . HIS A 1 210 ? -3.126 12.941 19.454 1.00 92.62 210 HIS A N 1
ATOM 1620 C CA . HIS A 1 210 ? -3.306 11.878 18.456 1.00 92.62 210 HIS A CA 1
ATOM 1621 C C . HIS A 1 210 ? -3.154 10.480 19.073 1.00 92.62 210 HIS A C 1
ATOM 1623 O O . HIS A 1 210 ? -3.920 9.586 18.734 1.00 92.62 210 HIS A O 1
ATOM 1629 N N . ALA A 1 211 ? -2.208 10.301 20.002 1.00 92.56 211 ALA A N 1
ATOM 1630 C CA . ALA A 1 211 ? -2.021 9.040 20.718 1.00 92.56 211 ALA A CA 1
ATOM 1631 C C . ALA A 1 211 ? -3.278 8.643 21.508 1.00 92.56 211 ALA A C 1
ATOM 1633 O O . ALA A 1 211 ? -3.800 7.547 21.316 1.00 92.56 211 ALA A O 1
ATOM 1634 N N . GLU A 1 212 ? -3.803 9.558 22.329 1.00 92.75 212 GLU A N 1
ATOM 1635 C CA . GLU A 1 212 ? -5.025 9.321 23.110 1.00 92.75 212 GLU A CA 1
ATOM 1636 C C . GLU A 1 212 ? -6.233 9.069 22.206 1.00 92.75 212 GLU A C 1
ATOM 1638 O O . GLU A 1 212 ? -7.079 8.236 22.521 1.00 92.75 212 GLU A O 1
ATOM 1643 N N . TRP A 1 213 ? -6.298 9.739 21.055 1.00 92.25 213 TRP A N 1
ATOM 1644 C CA . TRP A 1 213 ? -7.336 9.480 20.070 1.00 92.25 213 TRP A CA 1
ATOM 1645 C C . TRP A 1 213 ? -7.240 8.064 19.488 1.00 92.25 213 TRP A C 1
ATOM 1647 O O . TRP A 1 213 ? -8.248 7.367 19.467 1.00 92.25 213 TRP A O 1
ATOM 1657 N N . PHE A 1 214 ? -6.059 7.579 19.086 1.00 94.00 214 PHE A N 1
ATOM 1658 C CA . PHE A 1 214 ? -5.906 6.188 18.631 1.00 94.00 214 PHE A CA 1
ATOM 1659 C C . PHE A 1 214 ? -6.218 5.161 19.733 1.00 94.00 214 PHE A C 1
ATOM 1661 O O . PHE A 1 214 ? -6.758 4.093 19.435 1.00 94.00 214 PHE A O 1
ATOM 1668 N N . ASP A 1 215 ? -5.927 5.471 20.999 1.00 93.25 215 ASP A N 1
ATOM 1669 C CA . ASP A 1 215 ? -6.328 4.649 22.151 1.00 93.25 215 ASP A CA 1
ATOM 1670 C C . ASP A 1 215 ? -7.850 4.586 22.313 1.00 93.25 215 ASP A C 1
ATOM 1672 O O . ASP A 1 215 ? -8.411 3.504 22.510 1.00 93.25 215 ASP A O 1
ATOM 1676 N N . ASP A 1 216 ? -8.527 5.716 22.134 1.00 91.50 216 ASP A N 1
ATOM 1677 C CA . ASP A 1 216 ? -9.983 5.788 22.126 1.00 91.50 216 ASP A CA 1
ATOM 1678 C C . ASP A 1 216 ? -10.590 5.020 20.932 1.00 91.50 216 ASP A C 1
ATOM 1680 O O . ASP A 1 216 ? -11.554 4.269 21.103 1.00 91.50 216 ASP A O 1
ATOM 1684 N N . LEU A 1 217 ? -10.001 5.118 19.731 1.00 91.25 217 LEU A N 1
ATOM 1685 C CA . LEU A 1 217 ? -10.419 4.336 18.555 1.00 91.25 217 LEU A CA 1
ATOM 1686 C C . LEU A 1 217 ? -10.337 2.826 18.820 1.00 91.25 217 LEU A C 1
ATOM 1688 O O . LEU A 1 217 ? -11.273 2.082 18.520 1.00 91.25 217 LEU A O 1
ATOM 1692 N N . ASP A 1 218 ? -9.219 2.370 19.385 1.00 93.44 218 ASP A N 1
ATOM 1693 C CA . ASP A 1 218 ? -8.984 0.966 19.728 1.00 93.44 218 ASP A CA 1
ATOM 1694 C C . ASP A 1 218 ? -10.025 0.443 20.725 1.00 93.44 218 ASP A C 1
ATOM 1696 O O . ASP A 1 218 ? -10.654 -0.595 20.492 1.00 93.44 218 ASP A O 1
ATOM 1700 N N . MET A 1 219 ? -10.265 1.198 21.802 1.00 92.44 219 MET A N 1
ATOM 1701 C CA . MET A 1 219 ? -11.259 0.856 22.819 1.00 92.44 219 MET A CA 1
ATOM 1702 C C . MET A 1 219 ? -12.661 0.724 22.215 1.00 92.44 219 MET A C 1
ATOM 1704 O O . MET A 1 219 ? -13.387 -0.229 22.516 1.00 92.44 219 MET A O 1
ATOM 1708 N N . GLN A 1 220 ? -13.049 1.662 21.354 1.00 90.88 220 GLN A N 1
ATOM 1709 C CA . GLN A 1 220 ? -14.394 1.707 20.796 1.00 90.88 220 GLN A CA 1
ATOM 1710 C C . GLN A 1 220 ? -14.628 0.637 19.726 1.00 90.88 220 GLN A C 1
ATOM 1712 O O . GLN A 1 220 ? -15.666 -0.028 19.756 1.00 90.88 220 GLN A O 1
ATOM 1717 N N . MET A 1 221 ? -13.656 0.389 18.840 1.00 91.69 221 MET A N 1
ATOM 1718 C CA . MET A 1 221 ? -13.724 -0.738 17.902 1.00 91.69 221 MET A CA 1
ATOM 1719 C C . MET A 1 221 ? -13.830 -2.071 18.653 1.00 91.69 221 MET A C 1
ATOM 1721 O O . MET A 1 221 ? -14.661 -2.912 18.307 1.00 91.69 221 MET A O 1
ATOM 1725 N N . ALA A 1 222 ? -13.045 -2.261 19.718 1.00 91.50 222 ALA A N 1
ATOM 1726 C CA . ALA A 1 222 ? -13.111 -3.467 20.536 1.00 91.50 222 ALA A CA 1
ATOM 1727 C C . ALA A 1 222 ? -14.476 -3.632 21.231 1.00 91.50 222 ALA A C 1
ATOM 1729 O O . ALA A 1 222 ? -15.019 -4.741 21.275 1.00 91.50 222 ALA A O 1
ATOM 1730 N N . ALA A 1 223 ? -15.049 -2.546 21.759 1.00 91.19 223 ALA A N 1
ATOM 1731 C CA . ALA A 1 223 ? -16.364 -2.556 22.396 1.00 91.19 223 ALA A CA 1
ATOM 1732 C C . ALA A 1 223 ? -17.487 -2.903 21.404 1.00 91.19 223 ALA A C 1
ATOM 1734 O O . ALA A 1 223 ? -18.331 -3.747 21.718 1.00 91.19 223 ALA A O 1
ATOM 1735 N N . HIS A 1 224 ? -17.457 -2.319 20.202 1.00 90.94 224 HIS A N 1
ATOM 1736 C CA . HIS A 1 224 ? -18.392 -2.625 19.115 1.00 90.94 224 HIS A CA 1
ATOM 1737 C C . HIS A 1 224 ? -18.298 -4.084 18.679 1.00 90.94 224 HIS A C 1
ATOM 1739 O O . HIS A 1 224 ? -19.279 -4.817 18.706 1.00 90.94 224 HIS A O 1
ATOM 1745 N N . LEU A 1 225 ? -17.091 -4.562 18.373 1.00 90.19 225 LEU A N 1
ATOM 1746 C CA . LEU A 1 225 ? -16.881 -5.950 17.959 1.00 90.19 225 LEU A CA 1
ATOM 1747 C C . LEU A 1 225 ? -17.354 -6.942 19.033 1.00 90.19 225 LEU A C 1
ATOM 1749 O O . LEU A 1 225 ? -17.943 -7.978 18.723 1.00 90.19 225 LEU A O 1
ATOM 1753 N N . LYS A 1 226 ? -17.168 -6.608 20.313 1.00 90.94 226 LYS A N 1
ATOM 1754 C CA . LYS A 1 226 ? -17.698 -7.405 21.422 1.00 90.94 226 LYS A CA 1
ATOM 1755 C C . LYS A 1 226 ? -19.231 -7.403 21.467 1.00 90.94 226 LYS A C 1
ATOM 1757 O O . LYS A 1 226 ? -19.800 -8.452 21.768 1.00 90.94 226 LYS A O 1
ATOM 1762 N N . SER A 1 227 ? -19.894 -6.275 21.198 1.00 91.31 227 SER A N 1
ATOM 1763 C CA . SER A 1 227 ? -21.361 -6.173 21.243 1.00 91.31 227 SER A CA 1
ATOM 1764 C C . SER A 1 227 ? -22.032 -6.986 20.130 1.00 91.31 227 SER A C 1
ATOM 1766 O O . SER A 1 227 ? -23.031 -7.654 20.390 1.00 91.31 227 SER A O 1
ATOM 1768 N N . VAL A 1 228 ? -21.427 -7.032 18.938 1.00 89.12 228 VAL A N 1
ATOM 1769 C CA . VAL A 1 228 ? -21.895 -7.843 17.796 1.00 89.12 228 VAL A CA 1
ATOM 1770 C C . VAL A 1 228 ? -21.443 -9.311 17.862 1.00 89.12 228 VAL A C 1
ATOM 1772 O O . VAL A 1 228 ? -21.715 -10.104 16.963 1.00 89.12 228 VAL A O 1
ATOM 1775 N N . GLY A 1 229 ? -20.755 -9.712 18.937 1.00 89.00 229 GLY A N 1
ATOM 1776 C CA . GLY A 1 229 ? -20.328 -11.096 19.159 1.00 89.00 229 GLY A CA 1
ATOM 1777 C C . GLY A 1 229 ? -19.133 -11.547 18.312 1.00 89.00 229 GLY A C 1
ATOM 1778 O O . GLY A 1 229 ? -18.877 -12.753 18.221 1.00 89.00 229 GLY A O 1
ATOM 1779 N N . TYR A 1 230 ? -18.375 -10.618 17.722 1.00 84.94 230 TYR A N 1
ATOM 1780 C CA . TYR A 1 230 ? -17.145 -10.933 17.000 1.00 84.94 230 TYR A CA 1
ATOM 1781 C C . TYR A 1 230 ? -16.105 -11.537 17.952 1.00 84.94 230 TYR A C 1
ATOM 1783 O O . TYR A 1 230 ? -15.792 -10.998 19.016 1.00 84.94 230 TYR A O 1
ATOM 1791 N N . ARG A 1 231 ? -15.530 -12.675 17.554 1.00 76.06 231 ARG A N 1
ATOM 1792 C CA . ARG A 1 231 ? -14.414 -13.313 18.260 1.00 76.06 231 ARG A CA 1
ATOM 1793 C C . ARG A 1 231 ? -13.182 -13.258 17.379 1.00 76.06 231 ARG A C 1
ATOM 1795 O O . ARG A 1 231 ? -13.170 -13.844 16.299 1.00 76.06 231 ARG A O 1
ATOM 1802 N N . ARG A 1 232 ? -12.133 -12.590 17.863 1.00 67.44 232 ARG A N 1
ATOM 1803 C CA . ARG A 1 232 ? -10.841 -12.549 17.174 1.00 67.44 232 ARG A CA 1
ATOM 1804 C C . ARG A 1 232 ? -10.330 -13.986 16.975 1.00 67.44 232 ARG A C 1
ATOM 1806 O O . ARG A 1 232 ? -10.290 -14.739 17.952 1.00 67.44 232 ARG A O 1
ATOM 1813 N N . PRO A 1 233 ? -9.935 -14.384 15.753 1.00 65.81 233 PRO A N 1
ATOM 1814 C CA . PRO A 1 233 ? -9.290 -15.671 15.531 1.00 65.81 233 PRO A CA 1
ATOM 1815 C C . PRO A 1 233 ? -8.057 -15.809 16.433 1.00 65.81 233 PRO A C 1
ATOM 1817 O O . PRO A 1 233 ? -7.283 -14.865 16.572 1.00 65.81 233 PRO A O 1
ATOM 1820 N N . ALA A 1 234 ? -7.861 -16.982 17.039 1.00 55.19 234 ALA A N 1
ATOM 1821 C CA . ALA A 1 234 ? -6.785 -17.232 18.007 1.00 55.19 234 ALA A CA 1
ATOM 1822 C C . ALA A 1 234 ? -5.363 -17.222 17.402 1.00 55.19 234 ALA A C 1
ATOM 1824 O O . ALA A 1 234 ? -4.389 -17.419 18.122 1.00 55.19 234 ALA A O 1
ATOM 1825 N N . GLY A 1 235 ? -5.231 -17.000 16.093 1.00 54.81 235 GLY A N 1
ATOM 1826 C CA . GLY A 1 235 ? -3.952 -16.901 15.401 1.00 54.81 235 GLY A CA 1
ATOM 1827 C C . GLY A 1 235 ? -3.843 -15.602 14.613 1.00 54.81 235 GLY A C 1
ATOM 1828 O O . GLY A 1 235 ? -4.814 -15.144 14.008 1.00 54.81 235 GLY A O 1
ATOM 1829 N N . LEU A 1 236 ? -2.630 -15.047 14.575 1.00 48.25 236 LEU A N 1
ATOM 1830 C CA . LEU A 1 236 ? -2.202 -14.141 13.514 1.00 48.25 236 LEU A CA 1
ATOM 1831 C C . LEU A 1 236 ? -2.220 -14.959 12.219 1.00 48.25 236 LEU A C 1
ATOM 1833 O O . LEU A 1 236 ? -1.246 -15.635 11.908 1.00 48.25 236 LEU A O 1
ATOM 1837 N N . SER A 1 237 ? -3.342 -14.996 11.498 1.00 45.88 237 SER A N 1
ATOM 1838 C CA . SER A 1 237 ? -3.266 -15.418 10.104 1.00 45.88 237 SER A CA 1
ATOM 1839 C C . SER A 1 237 ? -2.594 -14.264 9.359 1.00 45.88 237 SER A C 1
ATOM 1841 O O . SER A 1 237 ? -3.191 -13.186 9.302 1.00 45.88 237 SER A O 1
ATOM 1843 N N . PRO A 1 238 ? -1.364 -14.438 8.836 1.00 44.91 238 PRO A N 1
ATOM 1844 C CA . PRO A 1 238 ? -0.707 -13.399 8.042 1.00 44.91 238 PRO A CA 1
ATOM 1845 C C . PRO A 1 238 ? -1.467 -13.153 6.735 1.00 44.91 238 PRO A C 1
ATOM 1847 O O . PRO A 1 238 ? -1.339 -12.100 6.123 1.00 44.91 238 PRO A O 1
ATOM 1850 N N . ALA A 1 239 ? -2.307 -14.112 6.328 1.00 44.12 239 ALA A N 1
ATOM 1851 C CA . ALA A 1 239 ? -3.310 -13.885 5.315 1.00 44.12 239 ALA A CA 1
ATOM 1852 C C . ALA A 1 239 ? -4.372 -12.955 5.903 1.00 44.12 239 ALA A C 1
ATOM 1854 O O . ALA A 1 239 ? -5.260 -13.360 6.658 1.00 44.12 239 ALA A O 1
ATOM 1855 N N . TYR A 1 240 ? -4.274 -11.685 5.531 1.00 47.69 240 TYR A N 1
ATOM 1856 C CA . TYR A 1 240 ? -5.420 -10.800 5.447 1.00 47.69 240 TYR A CA 1
ATOM 1857 C C . TYR A 1 240 ? -6.606 -11.631 4.912 1.00 47.69 240 TYR A C 1
ATOM 1859 O O . TYR A 1 240 ? -6.479 -12.163 3.805 1.00 47.69 240 TYR A O 1
ATOM 1867 N N . PRO A 1 241 ? -7.707 -11.875 5.664 1.00 45.69 241 PRO A N 1
ATOM 1868 C CA . PRO A 1 241 ? -8.869 -12.482 5.044 1.00 45.69 241 PRO A CA 1
ATOM 1869 C C . PRO A 1 241 ? -9.216 -11.556 3.891 1.00 45.69 241 PRO A C 1
ATOM 1871 O O . PRO A 1 241 ? -9.374 -10.353 4.089 1.00 45.69 241 PRO A O 1
ATOM 1874 N N . ALA A 1 242 ? -9.172 -12.131 2.694 1.00 41.12 242 ALA A N 1
ATOM 1875 C CA . ALA A 1 242 ? -9.356 -11.486 1.415 1.00 41.12 242 ALA A CA 1
ATOM 1876 C C . ALA A 1 242 ? -10.756 -10.865 1.325 1.00 41.12 242 ALA A C 1
ATOM 1878 O O . ALA A 1 242 ? -11.636 -11.352 0.628 1.00 41.12 242 ALA A O 1
ATOM 1879 N N . HIS A 1 243 ? -10.955 -9.766 2.032 1.00 42.69 243 HIS A N 1
ATOM 1880 C CA . HIS A 1 243 ? -11.808 -8.684 1.599 1.00 42.69 243 HIS A CA 1
ATOM 1881 C C . HIS A 1 243 ? -10.851 -7.656 1.019 1.00 42.69 243 HIS A C 1
ATOM 1883 O O . HIS A 1 243 ? -10.656 -6.568 1.552 1.00 42.69 243 HIS A O 1
ATOM 1889 N N . ASP A 1 244 ? -10.182 -8.080 -0.057 1.00 43.59 244 ASP A N 1
ATOM 1890 C CA . ASP A 1 244 ? -9.664 -7.151 -1.037 1.00 43.59 244 ASP A CA 1
ATOM 1891 C C . ASP A 1 244 ? -10.852 -6.263 -1.395 1.00 43.59 244 ASP A C 1
ATOM 1893 O O . ASP A 1 244 ? -11.812 -6.713 -2.023 1.00 43.59 244 ASP A O 1
ATOM 1897 N N . VAL A 1 245 ? -10.849 -5.032 -0.889 1.00 44.09 245 VAL A N 1
ATOM 1898 C CA . VAL A 1 245 ? -11.927 -4.073 -1.128 1.00 44.09 245 VAL A CA 1
ATOM 1899 C C . VAL A 1 245 ? -12.134 -3.913 -2.640 1.00 44.09 245 VAL A C 1
ATOM 1901 O O . VAL A 1 245 ? -13.245 -3.621 -3.057 1.00 44.09 245 VAL A O 1
ATOM 1904 N N . ARG A 1 246 ? -11.118 -4.213 -3.466 1.00 43.41 246 ARG A N 1
ATOM 1905 C CA . ARG A 1 246 ? -11.149 -4.172 -4.935 1.00 43.41 246 ARG A CA 1
ATOM 1906 C C . ARG A 1 246 ? -11.853 -5.353 -5.596 1.00 43.41 246 ARG A C 1
ATOM 1908 O O . ARG A 1 246 ? -12.199 -5.242 -6.757 1.00 43.41 246 ARG A O 1
ATOM 1915 N N . ALA A 1 247 ? -12.101 -6.462 -4.8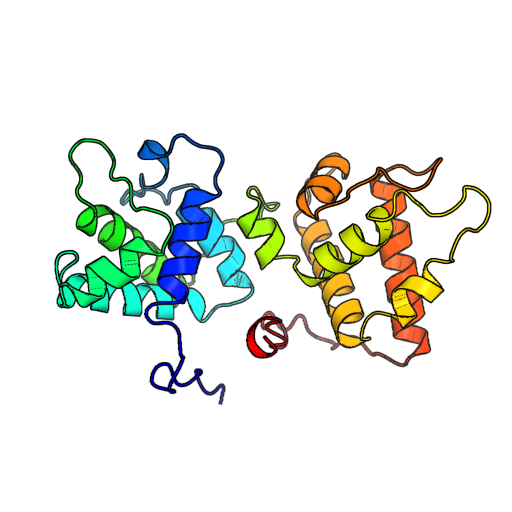97 1.00 34.44 247 ALA A N 1
ATOM 1916 C CA . ALA A 1 247 ? -12.932 -7.541 -5.441 1.00 34.44 247 ALA A CA 1
ATOM 1917 C C . ALA A 1 247 ? -14.437 -7.192 -5.427 1.00 34.44 247 ALA A C 1
ATOM 1919 O O . ALA A 1 247 ? -15.257 -7.991 -5.875 1.00 34.44 247 ALA A O 1
ATOM 1920 N N . LEU A 1 248 ? -14.801 -6.024 -4.882 1.00 31.75 248 LEU A N 1
ATOM 1921 C CA . LEU A 1 248 ? -16.173 -5.530 -4.753 1.00 31.75 248 LEU A CA 1
ATOM 1922 C C . LEU A 1 248 ? -16.419 -4.203 -5.501 1.00 31.75 248 LEU A C 1
ATOM 1924 O O . LEU A 1 248 ? -17.482 -3.613 -5.306 1.00 31.75 248 LEU A O 1
ATOM 1928 N N . TRP A 1 249 ? -15.481 -3.749 -6.346 1.00 33.41 249 TRP A N 1
ATOM 1929 C CA . TRP A 1 249 ? -15.644 -2.584 -7.230 1.00 33.41 249 TRP A CA 1
ATOM 1930 C C . TRP A 1 249 ? -15.339 -2.945 -8.679 1.00 33.41 249 TRP A C 1
ATOM 1932 O O . TRP A 1 249 ? -14.282 -3.572 -8.908 1.00 33.41 249 TRP A O 1
#

Secondary structure (DSSP, 8-state):
------TTSTTPPSSHHHHHHHHHHHHSSS-GGGTT---SS---HHHHHHHHHHTT-TTHHHHHHHHHHHHHHH-TTSHHHHHHHTTSPP--PPTT--HHHHHHHHHHHHHHHHHS---PPP----SHHHHHHHSHHHHHHHHHHH--TTS-TT----HHHHHHTS-HHHHHHHHHHHHHHHHHSPTT--HHHHHHHTT-SS-SSTT--HHHHHHHHHHHHHHHHHHTT----SS--SS--S--GGGG-

Foldseek 3Di:
DDDDPDCPPVPRQQLPLLQLLLVLLVFAPDPLLQSLPQDPVDGGSSLLLSQLLCLLVVCSLVSLLVSLVVCVVCDCPNPVNVVSQVVGNHQNHHPPDDSNRSSVSSNVVSCCVNPVVDGRDQAANRGLSSLCRLQVLLLVLQCQVQVDPPDPPPDPPDVVNSVVPPDLLSLVSNLVSLVSNVVRPDPPDACVVVSVSSPRPDAAPPPDGSVVRSVVSNVVSVVVCVVVPHDDPPDPPSHPPPPPVVVVD

Sequence (249 aa):
MVTQPDIFAPGAEWLPELRQLLQAYRSVPVPAEECFVDSEEAPSRGMRSYLRVAVHYPGRPFRAAREIAEVVHLGINHWDVSACLATMPPIIPPRGKVRVDCLLAVIPYLAAYENDGYRVEPAPPDSPWEWREQCPNLSVLVTRLTGRDDAPTGDTVGFGEHLEAIEDFRIAAAWRELAELRGIWPPGEDWATAAAGLGAVTGPPAGLSHAEWFDDLDMQMAAHLKSVGYRRPAGLSPAYPAHDVRALW

Radius of gyration: 20.24 Å; chains: 1; bounding box: 48×46×54 Å